Protein AF-0000000068497941 (afdb_homodimer)

Structure (mmCIF, N/CA/C/O backbone):
data_AF-0000000068497941-model_v1
#
loop_
_entity.id
_entity.type
_entity.pdbx_description
1 polymer 'Zinc finger protein'
#
loop_
_atom_site.group_PDB
_atom_site.id
_atom_site.type_symbol
_atom_site.label_atom_id
_atom_site.label_alt_id
_atom_site.label_comp_id
_atom_site.label_asym_id
_atom_site.label_entity_id
_atom_site.label_seq_id
_atom_site.pdbx_PDB_ins_code
_atom_site.Cartn_x
_atom_site.Cartn_y
_atom_site.Cartn_z
_atom_site.occupancy
_atom_site.B_iso_or_equiv
_atom_site.auth_seq_id
_atom_site.auth_comp_id
_atom_site.auth_asym_id
_atom_site.auth_atom_id
_atom_site.pdbx_PDB_model_num
ATOM 1 N N . MET A 1 1 ? -1.38 6.676 -55.469 1 29.45 1 MET A N 1
ATOM 2 C CA . MET A 1 1 ? -0.615 6.695 -54.219 1 29.45 1 MET A CA 1
ATOM 3 C C . MET A 1 1 ? -1.349 5.941 -53.125 1 29.45 1 MET A C 1
ATOM 5 O O . MET A 1 1 ? -2.441 6.336 -52.688 1 29.45 1 MET A O 1
ATOM 9 N N . ASN A 1 2 ? -1.266 4.559 -52.938 1 26.97 2 ASN A N 1
ATOM 10 C CA . ASN A 1 2 ? -1.895 3.449 -52.219 1 26.97 2 ASN A CA 1
ATOM 11 C C . ASN A 1 2 ? -1.678 3.553 -50.719 1 26.97 2 ASN A C 1
ATOM 13 O O . ASN A 1 2 ? -0.542 3.504 -50.25 1 26.97 2 ASN A O 1
ATOM 17 N N . TYR A 1 3 ? -2.438 4.465 -50 1 30.86 3 TYR A N 1
ATOM 18 C CA . TYR A 1 3 ? -2.375 4.715 -48.562 1 30.86 3 TYR A CA 1
ATOM 19 C C . TYR A 1 3 ? -2.428 3.41 -47.781 1 30.86 3 TYR A C 1
ATOM 21 O O . TYR A 1 3 ? -3.436 2.699 -47.812 1 30.86 3 TYR A O 1
ATOM 29 N N . LYS A 1 4 ? -1.351 2.697 -47.594 1 31.03 4 LYS A N 1
ATOM 30 C CA . LYS A 1 4 ? -1.125 1.47 -46.844 1 31.03 4 LYS A CA 1
ATOM 31 C C . LYS A 1 4 ? -1.803 1.534 -45.469 1 31.03 4 LYS A C 1
ATOM 33 O O . LYS A 1 4 ? -1.962 2.617 -44.906 1 31.03 4 LYS A O 1
ATOM 38 N N . ASN A 1 5 ? -2.623 0.48 -45.094 1 29.48 5 ASN A N 1
ATOM 39 C CA . ASN A 1 5 ? -3.451 -0.042 -44 1 29.48 5 ASN A CA 1
ATOM 40 C C . ASN A 1 5 ? -2.762 0.098 -42.656 1 29.48 5 ASN A C 1
ATOM 42 O O . ASN A 1 5 ? -1.618 -0.331 -42.469 1 29.48 5 ASN A O 1
ATOM 46 N N . ARG A 1 6 ? -2.92 1.101 -41.844 1 29.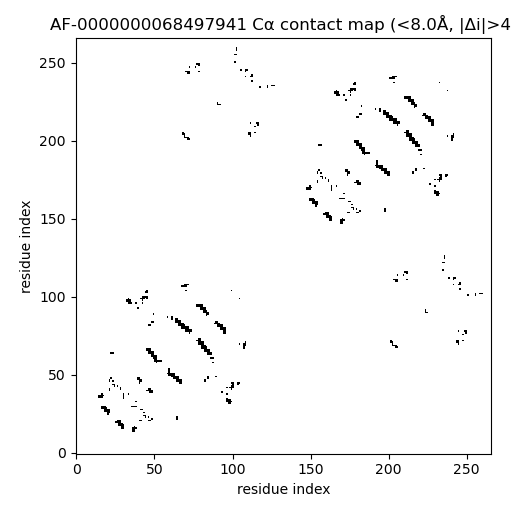11 6 ARG A N 1
ATOM 47 C CA . ARG A 1 6 ? -2.537 1.365 -40.469 1 29.11 6 ARG A CA 1
ATOM 48 C C . ARG A 1 6 ? -2.734 0.128 -39.594 1 29.11 6 ARG A C 1
ATOM 50 O O . ARG A 1 6 ? -3.848 -0.39 -39.5 1 29.11 6 ARG A O 1
ATOM 57 N N . LYS A 1 7 ? -1.798 -0.781 -39.5 1 28.5 7 LYS A N 1
ATOM 58 C CA . LYS A 1 7 ? -1.669 -1.939 -38.625 1 28.5 7 LYS A CA 1
ATOM 59 C C . LYS A 1 7 ? -2.178 -1.624 -37.219 1 28.5 7 LYS A C 1
ATOM 61 O O . LYS A 1 7 ? -1.688 -0.697 -36.562 1 28.5 7 LYS A O 1
ATOM 66 N N . ARG A 1 8 ? -3.445 -1.681 -36.875 1 28.78 8 ARG A N 1
ATOM 67 C CA . ARG A 1 8 ? -4.145 -1.771 -35.594 1 28.78 8 ARG A CA 1
ATOM 68 C C . ARG A 1 8 ? -3.314 -2.529 -34.594 1 28.78 8 ARG A C 1
ATOM 70 O O . ARG A 1 8 ? -2.904 -3.666 -34.812 1 28.78 8 ARG A O 1
ATOM 77 N N . ALA A 1 9 ? -2.459 -1.915 -33.938 1 29.12 9 ALA A N 1
ATOM 78 C CA . ALA A 1 9 ? -1.726 -2.434 -32.781 1 29.12 9 ALA A CA 1
ATOM 79 C C . ALA A 1 9 ? -2.594 -3.385 -31.969 1 29.12 9 ALA A C 1
ATOM 81 O O . ALA A 1 9 ? -3.6 -2.971 -31.391 1 29.12 9 ALA A O 1
ATOM 82 N N . TYR A 1 10 ? -2.996 -4.555 -32.406 1 27.5 10 TYR A N 1
ATOM 83 C CA . TYR A 1 10 ? -3.74 -5.637 -31.781 1 27.5 10 TYR A CA 1
ATOM 84 C C . TYR A 1 10 ? -3.254 -5.875 -30.344 1 27.5 10 TYR A C 1
ATOM 86 O O . TYR A 1 10 ? -2.111 -6.285 -30.141 1 27.5 10 TYR A O 1
ATOM 94 N N . TYR A 1 11 ? -3.498 -5.031 -29.469 1 33.25 11 TYR A N 1
ATOM 95 C CA . TYR A 1 11 ? -3.461 -5.453 -28.078 1 33.25 11 TYR A CA 1
ATOM 96 C C . TYR A 1 11 ? -4.102 -6.824 -27.906 1 33.25 11 TYR A C 1
ATOM 98 O O . TYR A 1 11 ? -5.328 -6.953 -27.953 1 33.25 11 TYR A O 1
ATOM 106 N N . GLN A 1 12 ? -3.799 -7.742 -28.688 1 30.69 12 GLN A N 1
ATOM 107 C CA . GLN A 1 12 ? -4.277 -9.086 -28.359 1 30.69 12 GLN A CA 1
ATOM 108 C C . GLN A 1 12 ? -4.195 -9.352 -26.859 1 30.69 12 GLN A C 1
ATOM 110 O O . GLN A 1 12 ? -3.15 -9.141 -26.234 1 30.69 12 GLN A O 1
ATOM 115 N N . GLU A 1 13 ? -5.258 -9.109 -26.109 1 34.97 13 GLU A N 1
ATOM 116 C CA . GLU A 1 13 ? -5.504 -9.719 -24.812 1 34.97 13 GLU A CA 1
ATOM 117 C C . GLU A 1 13 ? -4.898 -11.117 -24.734 1 34.97 13 GLU A C 1
ATOM 119 O O . GLU A 1 13 ? -5.543 -12.102 -25.109 1 34.97 13 GLU A O 1
ATOM 124 N N . ASN A 1 14 ? -3.898 -11.414 -25.422 1 34.91 14 ASN A N 1
ATOM 125 C CA . ASN A 1 14 ? -3.416 -12.758 -25.141 1 34.91 14 ASN A CA 1
ATOM 126 C C . ASN A 1 14 ? -3.498 -13.078 -23.656 1 34.91 14 ASN A C 1
ATOM 128 O O . ASN A 1 14 ? -3.123 -12.258 -22.812 1 34.91 14 ASN A O 1
ATOM 132 N N . SER A 1 15 ? -4.602 -13.602 -23.172 1 40.72 15 SER A N 1
ATOM 133 C CA . SER A 1 15 ? -4.613 -14.312 -21.906 1 40.72 15 SER A CA 1
ATOM 134 C C . SER A 1 15 ? -3.223 -14.812 -21.547 1 40.72 15 SER A C 1
ATOM 136 O O . SER A 1 15 ? -2.709 -15.742 -22.172 1 40.72 15 SER A O 1
ATOM 138 N N . CYS A 1 16 ? -2.229 -14.164 -21.734 1 43.12 16 CYS A N 1
ATOM 139 C CA . CYS A 1 16 ? -0.89 -14.68 -21.484 1 43.12 16 CYS A CA 1
ATOM 140 C C . CYS A 1 16 ? -0.866 -15.516 -20.203 1 43.12 16 CYS A C 1
ATOM 142 O O . CYS A 1 16 ? -0.891 -14.969 -19.094 1 43.12 16 CYS A O 1
ATOM 144 N N . MET A 1 17 ? -1.771 -16.422 -20.234 1 52.44 17 MET A N 1
ATOM 145 C CA . MET A 1 17 ? -1.447 -17.656 -19.516 1 52.44 17 MET A CA 1
ATOM 146 C C . MET A 1 17 ? 0.056 -17.906 -19.516 1 52.44 17 MET A C 1
ATOM 148 O O . MET A 1 17 ? 0.493 -19.062 -19.547 1 52.44 17 MET A O 1
ATOM 152 N N . ASP A 1 18 ? 0.894 -17.016 -19.875 1 66.56 18 ASP A N 1
ATOM 153 C CA . ASP A 1 18 ? 2.266 -17.328 -20.266 1 66.56 18 ASP A CA 1
ATOM 154 C C . ASP A 1 18 ? 3.176 -17.391 -19.031 1 66.56 18 ASP A C 1
ATOM 156 O O . ASP A 1 18 ? 2.975 -16.656 -18.062 1 66.56 18 ASP A O 1
ATOM 160 N N . ASN A 1 19 ? 3.779 -18.516 -18.953 1 82.44 19 ASN A N 1
ATOM 161 C CA . ASN A 1 19 ? 4.934 -18.719 -18.078 1 82.44 19 ASN A CA 1
ATOM 162 C C . ASN A 1 19 ? 5.938 -17.578 -18.219 1 82.44 19 ASN A C 1
ATOM 164 O O . ASN A 1 19 ? 5.992 -16.906 -19.25 1 82.44 19 ASN A O 1
ATOM 168 N N . PHE A 1 20 ? 6.379 -17.172 -17.172 1 88.19 20 PHE A N 1
ATOM 169 C CA . PHE A 1 20 ? 7.496 -16.234 -17.234 1 88.19 20 PHE A CA 1
ATOM 170 C C . PHE A 1 20 ? 8.539 -16.562 -16.188 1 88.19 20 PHE A C 1
ATOM 172 O O . PHE A 1 20 ? 8.266 -17.312 -15.242 1 88.19 20 PHE A O 1
ATOM 179 N N . ILE A 1 21 ? 9.742 -16.062 -16.422 1 93.81 21 ILE A N 1
ATOM 180 C CA . ILE A 1 21 ? 10.805 -16.172 -15.43 1 93.81 21 ILE A CA 1
ATOM 181 C C . ILE A 1 21 ? 10.836 -14.906 -14.578 1 93.81 21 ILE A C 1
ATOM 183 O O . ILE A 1 21 ? 10.914 -13.797 -15.102 1 93.81 21 ILE A O 1
ATOM 187 N N . CYS A 1 22 ? 10.711 -15.133 -13.336 1 95.62 22 CYS A N 1
ATOM 188 C CA . CYS A 1 22 ? 10.75 -13.992 -12.43 1 95.62 22 CYS A CA 1
ATOM 189 C C . CYS A 1 22 ? 12.094 -13.281 -12.508 1 95.62 22 CYS A C 1
ATOM 191 O O . CYS A 1 22 ? 13.141 -13.906 -12.328 1 95.62 22 CYS A O 1
ATOM 193 N N . LYS A 1 23 ? 12.031 -12.055 -12.758 1 94.56 23 LYS A N 1
ATOM 194 C CA . LYS A 1 23 ? 13.258 -11.273 -12.883 1 94.56 23 LYS A CA 1
ATOM 195 C C . LYS A 1 23 ? 13.961 -11.133 -11.531 1 94.56 23 LYS A C 1
ATOM 197 O O . LYS A 1 23 ? 15.188 -10.992 -11.477 1 94.56 23 LYS A O 1
ATOM 202 N N . ASN A 1 24 ? 13.227 -11.242 -10.547 1 97.19 24 ASN A N 1
ATOM 203 C CA . ASN A 1 24 ? 13.797 -11.039 -9.219 1 97.19 24 ASN A CA 1
ATOM 204 C C . ASN A 1 24 ? 14.43 -12.312 -8.68 1 97.19 24 ASN A C 1
ATOM 206 O O . ASN A 1 24 ? 15.602 -12.312 -8.289 1 97.19 24 ASN A O 1
ATOM 210 N N . CYS A 1 25 ? 13.742 -13.445 -8.641 1 97 25 CYS A N 1
ATOM 211 C CA . CYS A 1 25 ? 14.266 -14.633 -7.973 1 97 25 CYS A CA 1
ATOM 212 C C . CYS A 1 25 ? 14.664 -15.695 -8.984 1 97 25 CYS A C 1
ATOM 214 O O . CYS A 1 25 ? 15.258 -16.719 -8.625 1 97 25 CYS A O 1
ATOM 216 N N . GLY A 1 26 ? 14.25 -15.531 -10.211 1 96.44 26 GLY A N 1
ATOM 217 C CA . GLY A 1 26 ? 14.688 -16.438 -11.266 1 96.44 26 GLY A CA 1
ATOM 218 C C . GLY A 1 26 ? 13.805 -17.656 -11.406 1 96.44 26 GLY A C 1
ATOM 219 O O . GLY A 1 26 ? 14.016 -18.484 -12.305 1 96.44 26 GLY A O 1
ATOM 220 N N . CYS A 1 27 ? 12.812 -17.797 -10.633 1 94.38 27 CYS A N 1
ATOM 221 C CA . CYS A 1 27 ? 11.938 -18.953 -10.688 1 94.38 27 CYS A CA 1
ATOM 222 C C . CYS A 1 27 ? 11.023 -18.891 -11.898 1 94.38 27 CYS A C 1
ATOM 224 O O . CYS A 1 27 ? 10.594 -17.812 -12.305 1 94.38 27 CYS A O 1
ATOM 226 N N . LEU A 1 28 ? 10.781 -20.047 -12.453 1 93.12 28 LEU A N 1
ATOM 227 C CA . LEU A 1 28 ? 9.789 -20.141 -13.516 1 93.12 28 LEU A CA 1
ATOM 228 C C . LEU A 1 28 ? 8.375 -20.094 -12.953 1 93.12 28 LEU A C 1
ATOM 230 O O . LEU A 1 28 ? 8.016 -20.922 -12.102 1 93.12 28 LEU A O 1
ATOM 234 N N . VAL A 1 29 ? 7.602 -19.125 -13.383 1 91.75 29 VAL A N 1
ATOM 235 C CA . VAL A 1 29 ? 6.223 -18.984 -12.922 1 91.75 29 VAL A CA 1
ATOM 236 C C . VAL A 1 29 ? 5.266 -19.516 -13.992 1 91.75 29 VAL A C 1
ATOM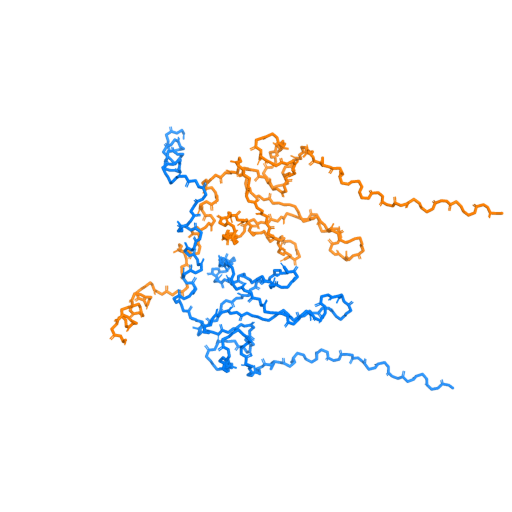 238 O O . VAL A 1 29 ? 5.289 -19.062 -15.133 1 91.75 29 VAL A O 1
ATOM 241 N N . VAL A 1 30 ? 4.438 -20.391 -13.602 1 85.5 30 VAL A N 1
ATOM 242 C CA . VAL A 1 30 ? 3.453 -20.984 -14.492 1 85.5 30 VAL A CA 1
ATOM 243 C C . VAL A 1 30 ? 2.045 -20.641 -14.016 1 85.5 30 VAL A C 1
ATOM 245 O O . VAL A 1 30 ? 1.811 -20.484 -12.82 1 85.5 30 VAL A O 1
ATOM 248 N N . PRO A 1 31 ? 1.175 -20.406 -14.875 1 77.06 31 PRO A N 1
ATOM 249 C CA . PRO A 1 31 ? -0.173 -19.969 -14.5 1 77.06 31 PRO A CA 1
ATOM 250 C C . PRO A 1 31 ? -0.933 -21.031 -13.703 1 77.06 31 PRO A C 1
ATOM 252 O O . PRO A 1 31 ? -1.949 -20.719 -13.078 1 77.06 31 PRO A O 1
ATOM 255 N N . GLU A 1 32 ? -0.453 -22.125 -13.672 1 69.75 32 GLU A N 1
ATOM 256 C CA . GLU A 1 32 ? -1.191 -23.156 -12.961 1 69.75 32 GLU A CA 1
ATOM 257 C C . GLU A 1 32 ? -1.268 -22.859 -11.469 1 69.75 32 GLU A C 1
ATOM 259 O O . GLU A 1 32 ? -0.271 -22.453 -10.859 1 69.75 32 GLU A O 1
ATOM 264 N N . GLY A 1 33 ? -2.43 -22.828 -10.844 1 69 33 GLY A N 1
ATOM 265 C CA . GLY A 1 33 ? -2.607 -22.672 -9.406 1 69 33 GLY A CA 1
ATOM 266 C C . GLY A 1 33 ? -2.979 -21.266 -8.984 1 69 33 GLY A C 1
ATOM 267 O O . GLY A 1 33 ? -3.309 -21.031 -7.824 1 69 33 GLY A O 1
ATOM 268 N N . ALA A 1 34 ? -2.844 -20.328 -9.883 1 70.12 34 ALA A N 1
ATOM 269 C CA . ALA A 1 34 ? -3.043 -18.922 -9.539 1 70.12 34 ALA A CA 1
ATOM 270 C C . ALA A 1 34 ? -4.527 -18.609 -9.359 1 70.12 34 ALA A C 1
ATOM 272 O O . ALA A 1 34 ? -4.883 -17.641 -8.68 1 70.12 34 ALA A O 1
ATOM 273 N N . GLY A 1 35 ? -5.355 -19.562 -9.781 1 68.69 35 GLY A N 1
ATOM 274 C CA . GLY A 1 35 ? -6.777 -19.266 -9.766 1 68.69 35 GLY A CA 1
ATOM 275 C C . GLY A 1 35 ? -7.176 -18.203 -10.758 1 68.69 35 GLY A C 1
ATOM 276 O O . GLY A 1 35 ? -8.305 -17.703 -10.727 1 68.69 35 GLY A O 1
ATOM 277 N N . THR A 1 36 ? -6.18 -17.578 -11.422 1 65.06 36 THR A N 1
ATOM 278 C CA . THR A 1 36 ? -6.434 -16.609 -12.469 1 65.06 36 THR A CA 1
ATOM 279 C C . THR A 1 36 ? -5.684 -16.984 -13.75 1 65.06 36 THR A C 1
ATOM 281 O O . THR A 1 36 ? -4.75 -17.781 -13.711 1 65.06 36 THR A O 1
ATOM 284 N N . GLN A 1 37 ? -6.258 -16.438 -14.812 1 65.25 37 GLN A N 1
ATOM 285 C CA . GLN A 1 37 ? -5.664 -16.734 -16.109 1 65.25 37 GLN A CA 1
ATOM 286 C C . GLN A 1 37 ? -4.367 -15.969 -16.328 1 65.25 37 GLN A C 1
ATOM 288 O O . GLN A 1 37 ? -3.514 -16.375 -17.109 1 65.25 37 GLN A O 1
ATOM 293 N N . HIS A 1 38 ? -4.156 -14.836 -15.539 1 75 38 HIS A N 1
ATOM 294 C CA . HIS A 1 38 ? -2.965 -14.023 -15.758 1 75 38 HIS A CA 1
ATOM 295 C C . HIS A 1 38 ? -2.25 -13.734 -14.445 1 75 38 HIS A C 1
ATOM 297 O O . HIS A 1 38 ? -2.885 -13.344 -13.461 1 75 38 HIS A O 1
ATOM 303 N N . ARG A 1 39 ? -0.944 -14.141 -14.562 1 85.62 39 ARG A N 1
ATOM 304 C CA . ARG A 1 39 ? -0.107 -13.883 -13.391 1 85.62 39 ARG A CA 1
ATOM 305 C C . ARG A 1 39 ? 0.702 -12.602 -13.57 1 85.62 39 ARG A C 1
ATOM 307 O O . ARG A 1 39 ? 1.412 -12.445 -14.57 1 85.62 39 ARG A O 1
ATOM 314 N N . ASN A 1 40 ? 0.62 -11.719 -12.711 1 88.12 40 ASN A N 1
ATOM 315 C CA . ASN A 1 40 ? 1.3 -10.43 -12.836 1 88.12 40 ASN A CA 1
ATOM 316 C C . ASN A 1 40 ? 2.457 -10.312 -11.844 1 88.12 40 ASN A C 1
ATOM 318 O O . ASN A 1 40 ? 3.197 -9.328 -11.867 1 88.12 40 ASN A O 1
ATOM 322 N N . HIS A 1 41 ? 2.514 -11.328 -10.984 1 95 41 HIS A N 1
ATOM 323 C CA . HIS A 1 41 ? 3.639 -11.344 -10.055 1 95 41 HIS A CA 1
ATOM 324 C C . HIS A 1 41 ? 4.047 -12.773 -9.711 1 95 41 HIS A C 1
ATOM 326 O O . HIS A 1 41 ? 3.305 -13.719 -9.977 1 95 41 HIS A O 1
ATOM 332 N N . CYS A 1 42 ? 5.223 -12.82 -9.211 1 96.25 42 CYS A N 1
ATOM 333 C CA . CYS A 1 42 ? 5.809 -14.109 -8.836 1 96.25 42 CYS A CA 1
ATOM 334 C C . CYS A 1 42 ? 5.164 -14.656 -7.57 1 96.25 42 CYS A C 1
ATOM 336 O O . CYS A 1 42 ? 5.094 -13.961 -6.555 1 96.25 42 CYS A O 1
ATOM 338 N N . PRO A 1 43 ? 4.703 -15.914 -7.609 1 95.69 43 PRO A N 1
ATOM 339 C CA . PRO A 1 43 ? 4.09 -16.469 -6.402 1 95.69 43 PRO A CA 1
ATOM 340 C C . PRO A 1 43 ? 5.109 -16.766 -5.301 1 95.69 43 PRO A C 1
ATOM 342 O O . PRO A 1 43 ? 4.734 -16.969 -4.145 1 95.69 43 PRO A O 1
ATOM 345 N N . HIS A 1 44 ? 6.41 -16.719 -5.594 1 95.81 44 HIS A N 1
ATOM 346 C CA . HIS A 1 44 ? 7.449 -17.078 -4.629 1 95.81 44 HIS A CA 1
ATOM 347 C C . HIS A 1 44 ? 7.98 -15.836 -3.916 1 95.81 44 HIS A C 1
ATOM 349 O O . HIS A 1 44 ? 7.961 -15.773 -2.686 1 95.81 44 HIS A O 1
ATOM 355 N N . CYS A 1 45 ? 8.367 -14.812 -4.66 1 98 45 CYS A N 1
ATOM 356 C CA . CYS A 1 45 ? 8.938 -13.625 -4.031 1 98 45 CYS A CA 1
ATOM 357 C C . CYS A 1 45 ? 7.992 -12.438 -4.129 1 98 45 CYS A C 1
ATOM 359 O O . CYS A 1 45 ? 8.273 -11.367 -3.586 1 98 45 CYS A O 1
ATOM 361 N N . LEU A 1 46 ? 6.945 -12.531 -4.863 1 97.75 46 LEU A N 1
ATOM 362 C CA . LEU A 1 46 ? 5.816 -11.617 -4.977 1 97.75 46 LEU A CA 1
ATOM 363 C C . LEU A 1 46 ? 6.191 -10.391 -5.797 1 97.75 46 LEU A C 1
ATOM 365 O O . LEU A 1 46 ? 5.391 -9.461 -5.945 1 97.75 46 LEU A O 1
ATOM 369 N N . HIS A 1 47 ? 7.402 -10.398 -6.391 1 98.12 47 HIS A N 1
ATOM 370 C CA . HIS A 1 47 ? 7.797 -9.281 -7.242 1 98.12 47 HIS A CA 1
ATOM 371 C C . HIS A 1 47 ? 7.047 -9.312 -8.57 1 98.12 47 HIS A C 1
ATOM 373 O O . HIS A 1 47 ? 6.598 -10.367 -9.016 1 98.12 47 HIS A O 1
ATOM 379 N N . SER A 1 48 ? 6.879 -8.141 -9.102 1 96 48 SER A N 1
ATOM 380 C CA . SER A 1 48 ? 6.258 -7.965 -10.406 1 96 48 SER A CA 1
ATOM 381 C C . SER A 1 48 ? 7.199 -7.258 -11.375 1 96 48 SER A C 1
ATOM 383 O O . SER A 1 48 ? 8.391 -7.102 -11.094 1 96 48 SER A O 1
ATOM 385 N N . LEU A 1 49 ? 6.66 -7.059 -12.586 1 93.44 49 LEU A N 1
ATOM 386 C CA . LEU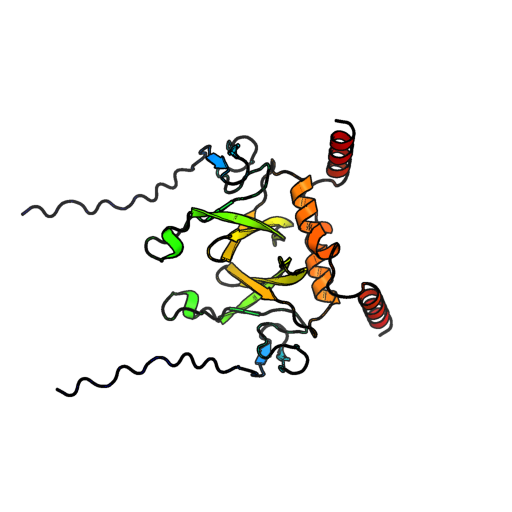 A 1 49 ? 7.379 -6.34 -13.633 1 93.44 49 LEU A CA 1
ATOM 387 C C . LEU A 1 49 ? 6.594 -5.117 -14.086 1 93.44 49 LEU A C 1
ATOM 389 O O . LEU A 1 49 ? 5.375 -5.184 -14.258 1 93.44 49 LEU A O 1
ATOM 393 N N . HIS A 1 50 ? 7.379 -3.945 -14.203 1 92.31 50 HIS A N 1
ATOM 394 C CA . HIS A 1 50 ? 6.723 -2.752 -14.727 1 92.31 50 HIS A CA 1
ATOM 395 C C . HIS A 1 50 ? 6.52 -2.852 -16.234 1 92.31 50 HIS A C 1
ATOM 397 O O . HIS A 1 50 ? 7.457 -2.637 -17.016 1 92.31 50 HIS A O 1
ATOM 403 N N . VAL A 1 51 ? 5.23 -3.16 -16.609 1 83.38 51 VAL A N 1
ATOM 404 C CA . VAL A 1 51 ? 4.922 -3.273 -18.031 1 83.38 51 VAL A CA 1
ATOM 405 C C . VAL A 1 51 ? 4.016 -2.121 -18.469 1 83.38 51 VAL A C 1
ATOM 407 O O . VAL A 1 51 ? 3.137 -1.7 -17.703 1 83.38 51 VAL A O 1
ATOM 410 N N . ASP A 1 52 ? 4.547 -1.143 -19.156 1 63.97 52 ASP A N 1
ATOM 411 C CA . ASP A 1 52 ? 3.826 0.065 -19.547 1 63.97 52 ASP A CA 1
ATOM 412 C C . ASP A 1 52 ? 2.562 -0.279 -20.328 1 63.97 52 ASP A C 1
ATOM 414 O O . ASP A 1 52 ? 2.566 -1.198 -21.156 1 63.97 52 ASP A O 1
ATOM 418 N N . ILE A 1 53 ? 1.407 0.061 -19.844 1 55.34 53 ILE A N 1
ATOM 419 C CA . ILE A 1 53 ? 0.171 -0.143 -20.594 1 55.34 53 ILE A CA 1
ATOM 420 C C . ILE A 1 53 ? 0.128 0.805 -21.781 1 55.34 53 ILE A C 1
ATOM 422 O O . ILE A 1 53 ? -0.397 0.455 -22.844 1 55.34 53 ILE A O 1
ATOM 426 N N . ILE A 1 54 ? 0.501 2.172 -21.688 1 50.16 54 ILE A N 1
ATOM 427 C CA . ILE A 1 54 ? 0.249 3.066 -22.812 1 50.16 54 ILE A CA 1
ATOM 428 C C . ILE A 1 54 ? 1.497 3.158 -23.688 1 50.16 54 ILE A C 1
ATOM 430 O O . ILE A 1 54 ? 2.559 3.58 -23.219 1 50.16 54 ILE A O 1
ATOM 434 N N . PRO A 1 55 ? 1.385 2.84 -25.016 1 43 55 PRO A N 1
ATOM 435 C CA . PRO A 1 55 ? 2.422 3.037 -26.031 1 43 55 PRO A CA 1
ATOM 436 C C . PRO A 1 55 ? 2.875 4.492 -26.141 1 43 55 PRO A C 1
ATOM 438 O O . PRO A 1 55 ? 2.041 5.395 -26.25 1 43 55 PRO A O 1
ATOM 441 N N . GLY A 1 56 ? 4.133 4.855 -25.844 1 43.84 56 GLY A N 1
ATOM 442 C CA . GLY A 1 56 ? 4.711 6.164 -26.094 1 43.84 56 GLY A CA 1
ATOM 443 C C . GLY A 1 56 ? 5.324 6.801 -24.859 1 43.84 56 GLY A C 1
ATOM 444 O O . GLY A 1 56 ? 5.91 7.883 -24.938 1 43.84 56 GLY A O 1
ATOM 445 N N . ASP A 1 57 ? 4.609 6.707 -23.703 1 46.91 57 ASP A N 1
ATOM 446 C CA . ASP A 1 57 ? 5.141 7.438 -22.547 1 46.91 57 ASP A CA 1
ATOM 447 C C . ASP A 1 57 ? 6.488 6.867 -22.109 1 46.91 57 ASP A C 1
ATOM 449 O O . ASP A 1 57 ? 6.781 5.695 -22.359 1 46.91 57 ASP A O 1
ATOM 453 N N . ARG A 1 58 ? 7.375 7.699 -21.969 1 45.72 58 ARG A N 1
ATOM 454 C CA . ARG A 1 58 ? 8.711 7.34 -21.5 1 45.72 58 ARG A CA 1
ATOM 455 C C . ARG A 1 58 ? 8.664 6.125 -20.578 1 45.72 58 ARG A C 1
ATOM 457 O O . ARG A 1 58 ? 9.68 5.461 -20.359 1 45.72 58 ARG A O 1
ATOM 464 N N . ALA A 1 59 ? 7.609 5.93 -19.766 1 50.47 59 ALA A N 1
ATOM 465 C CA . ALA A 1 59 ? 7.5 4.746 -18.922 1 50.47 59 ALA A CA 1
ATOM 466 C C . ALA A 1 59 ? 7.312 3.486 -19.766 1 50.47 59 ALA A C 1
ATOM 468 O O . ALA A 1 59 ? 7.191 2.383 -19.219 1 50.47 59 ALA A O 1
ATOM 469 N N . ALA A 1 60 ? 6.957 3.496 -21 1 54.44 60 ALA A N 1
ATOM 470 C CA . ALA A 1 60 ? 6.66 2.426 -21.938 1 54.44 60 ALA A CA 1
ATOM 471 C C . ALA A 1 60 ? 7.773 1.383 -21.953 1 54.44 60 ALA A C 1
ATOM 473 O O . ALA A 1 60 ? 7.516 0.196 -22.172 1 54.44 60 ALA A O 1
ATOM 474 N N . ASP A 1 61 ? 8.992 1.862 -21.578 1 68.12 61 ASP A N 1
ATOM 475 C CA . ASP A 1 61 ? 10.086 0.909 -21.688 1 68.12 61 ASP A CA 1
ATOM 476 C C . ASP A 1 61 ? 10.734 0.659 -20.328 1 68.12 61 ASP A C 1
ATOM 478 O O . ASP A 1 61 ? 11.93 0.363 -20.25 1 68.12 61 ASP A O 1
ATOM 482 N N . CYS A 1 62 ? 10.07 0.823 -19.25 1 83.88 62 CYS A N 1
ATOM 483 C CA . CYS A 1 62 ? 10.773 0.659 -17.984 1 83.88 62 CYS A CA 1
ATOM 484 C C . CYS A 1 62 ? 11.117 -0.806 -17.734 1 83.88 62 CYS A C 1
ATOM 486 O O . CYS A 1 62 ? 12.281 -1.149 -17.516 1 83.88 62 CYS A O 1
ATOM 488 N N . ASP A 1 63 ? 10.352 -1.785 -17.922 1 88.25 63 ASP A N 1
ATOM 489 C CA . ASP A 1 63 ? 10.516 -3.225 -17.734 1 88.25 63 ASP A CA 1
ATOM 490 C C . ASP A 1 63 ? 11.375 -3.525 -16.5 1 88.25 63 ASP A C 1
ATOM 492 O O . ASP A 1 63 ? 12.133 -4.5 -16.484 1 88.25 63 ASP A O 1
ATOM 496 N N . ALA A 1 64 ? 11.297 -2.584 -15.555 1 93.94 64 ALA A N 1
ATOM 497 C CA . ALA A 1 64 ? 12.055 -2.795 -14.328 1 93.94 64 ALA A CA 1
ATOM 498 C C . ALA A 1 64 ? 11.258 -3.617 -13.32 1 93.94 64 ALA A C 1
ATOM 500 O O . ALA A 1 64 ? 10.047 -3.793 -13.477 1 93.94 64 ALA A O 1
ATOM 501 N N . ASN A 1 65 ? 12.07 -4.16 -12.383 1 95.81 65 ASN A N 1
ATOM 502 C CA . ASN A 1 65 ? 11.492 -4.914 -11.281 1 95.81 65 ASN A CA 1
ATOM 503 C C . ASN A 1 65 ? 10.586 -4.043 -10.414 1 95.81 65 ASN A C 1
ATOM 505 O O . ASN A 1 65 ? 10.906 -2.887 -10.141 1 95.81 65 ASN A O 1
ATOM 509 N N . MET A 1 66 ? 9.43 -4.602 -10.031 1 97.25 66 MET A N 1
ATOM 510 C CA . MET A 1 66 ? 8.562 -3.932 -9.07 1 97.25 66 MET A CA 1
ATOM 511 C C . MET A 1 66 ? 8.539 -4.68 -7.742 1 97.25 66 MET A C 1
ATOM 513 O O . MET A 1 66 ? 8.156 -5.848 -7.684 1 97.25 66 MET A O 1
ATOM 517 N N . GLU A 1 67 ? 8.898 -3.926 -6.734 1 98.31 67 GLU A N 1
ATOM 518 C CA . GLU A 1 67 ? 8.992 -4.492 -5.391 1 98.31 67 GLU A CA 1
ATOM 519 C C . GLU A 1 67 ? 7.648 -4.434 -4.676 1 98.31 67 GLU A C 1
ATOM 521 O O . GLU A 1 67 ? 6.949 -3.42 -4.734 1 98.31 67 GLU A O 1
ATOM 526 N N . PRO A 1 68 ? 7.234 -5.59 -4.105 1 98.62 68 PRO A N 1
ATOM 527 C CA . PRO A 1 68 ? 6.059 -5.504 -3.238 1 98.62 68 PRO A CA 1
ATOM 528 C C . PRO A 1 68 ? 6.324 -4.711 -1.962 1 98.62 68 PRO A C 1
ATOM 530 O O . PRO A 1 68 ? 7.172 -5.094 -1.154 1 98.62 68 PRO A O 1
ATOM 533 N N . ILE A 1 69 ? 5.582 -3.635 -1.705 1 98.38 69 ILE A N 1
ATOM 534 C CA . ILE A 1 69 ? 5.941 -2.768 -0.589 1 98.38 69 ILE A CA 1
ATOM 535 C C . ILE A 1 69 ? 4.82 -2.764 0.447 1 98.38 69 ILE A C 1
ATOM 537 O O . ILE A 1 69 ? 5.02 -2.338 1.587 1 98.38 69 ILE A O 1
ATOM 541 N N . GLY A 1 70 ? 3.654 -3.254 0.028 1 97.94 70 GLY A N 1
ATOM 542 C CA . GLY A 1 70 ? 2.527 -3.209 0.947 1 97.94 70 GLY A CA 1
ATOM 543 C C . GLY A 1 70 ? 1.368 -4.086 0.514 1 97.94 70 GLY A C 1
ATOM 544 O O . GLY A 1 70 ? 1.332 -4.559 -0.624 1 97.94 70 GLY A O 1
ATOM 545 N N . VAL A 1 71 ? 0.477 -4.328 1.465 1 97.94 71 VAL A N 1
ATOM 546 C CA . VAL A 1 71 ? -0.767 -5.051 1.219 1 97.94 71 VAL A CA 1
ATOM 547 C C . VAL A 1 71 ? -1.948 -4.238 1.745 1 97.94 71 VAL A C 1
ATOM 549 O O . VAL A 1 71 ? -1.823 -3.523 2.742 1 97.94 71 VAL A O 1
ATOM 552 N N . TRP A 1 72 ? -3.027 -4.316 1.007 1 97.62 72 TRP A N 1
ATOM 553 C CA . TRP A 1 72 ? -4.246 -3.662 1.47 1 97.62 72 TRP A CA 1
ATOM 554 C C . TRP A 1 72 ? -5.477 -4.492 1.119 1 97.62 72 TRP A C 1
ATOM 556 O O . TRP A 1 72 ? -5.383 -5.473 0.38 1 97.62 72 TRP A O 1
ATOM 566 N N . VAL A 1 73 ? -6.578 -4.152 1.777 1 97.06 73 VAL A N 1
ATOM 567 C CA . VAL A 1 73 ? -7.824 -4.891 1.592 1 97.06 73 VAL A CA 1
ATOM 568 C C . VAL A 1 73 ? -8.773 -4.086 0.706 1 97.06 73 VAL A C 1
ATOM 570 O O . VAL A 1 73 ? -9.141 -2.955 1.042 1 97.06 73 VAL A O 1
ATOM 573 N N . ARG A 1 74 ? -9.156 -4.695 -0.345 1 95.44 74 ARG A N 1
ATOM 574 C CA . ARG A 1 74 ? -10.102 -4.074 -1.271 1 95.44 74 ARG A CA 1
ATOM 575 C C . ARG A 1 74 ? -11.516 -4.105 -0.713 1 95.44 74 ARG A C 1
ATOM 577 O O . ARG A 1 74 ? -11.773 -4.75 0.306 1 95.44 74 ARG A O 1
ATOM 584 N N . LYS A 1 75 ? -12.375 -3.387 -1.413 1 91.69 75 LYS A N 1
ATOM 585 C CA . LYS A 1 75 ? -13.758 -3.242 -0.947 1 91.69 75 LYS A CA 1
ATOM 586 C C . LYS A 1 75 ? -14.445 -4.598 -0.854 1 91.69 75 LYS A C 1
ATOM 588 O O . LYS A 1 75 ? -15.312 -4.801 0.001 1 91.69 75 LYS A O 1
ATOM 593 N N . ASN A 1 76 ? -14.039 -5.555 -1.633 1 92.06 76 ASN A N 1
ATOM 594 C CA . ASN A 1 76 ? -14.664 -6.875 -1.632 1 92.06 76 ASN A CA 1
ATOM 595 C C . ASN A 1 76 ? -14.016 -7.797 -0.601 1 92.06 76 ASN A C 1
ATOM 597 O O . ASN A 1 76 ? -14.336 -8.984 -0.544 1 92.06 76 ASN A O 1
ATOM 601 N N . GLY A 1 77 ? -13.078 -7.27 0.147 1 92.44 77 GLY A N 1
ATOM 602 C CA . GLY A 1 77 ? -12.414 -8.055 1.184 1 92.44 77 GLY A CA 1
ATOM 603 C C . GLY A 1 77 ? -11.172 -8.773 0.692 1 92.44 77 GLY A C 1
ATOM 604 O O . GLY A 1 77 ? -10.477 -9.414 1.475 1 92.44 77 GLY A O 1
ATOM 605 N N . GLU A 1 78 ? -10.906 -8.609 -0.552 1 94 78 GLU A N 1
ATOM 606 C CA . GLU A 1 78 ? -9.742 -9.281 -1.118 1 94 78 GLU A CA 1
ATOM 607 C C . GLU A 1 78 ? -8.469 -8.477 -0.869 1 94 78 GLU A C 1
ATOM 609 O O . GLU A 1 78 ? -8.492 -7.242 -0.918 1 94 78 GLU A O 1
ATOM 614 N N . TRP A 1 79 ? -7.469 -9.312 -0.606 1 97 79 TRP A N 1
ATOM 615 C CA . TRP A 1 79 ? -6.176 -8.656 -0.444 1 97 79 TRP A CA 1
ATOM 616 C C . TRP A 1 79 ? -5.586 -8.266 -1.797 1 97 79 TRP A C 1
ATOM 618 O O . TRP A 1 79 ? -5.84 -8.938 -2.805 1 97 79 TRP A O 1
ATOM 628 N N . ALA A 1 80 ? -4.855 -7.207 -1.795 1 97.44 80 ALA A N 1
ATOM 629 C CA . ALA A 1 80 ? -4.051 -6.793 -2.941 1 97.44 80 ALA A CA 1
ATOM 630 C C . ALA A 1 80 ? -2.646 -6.383 -2.506 1 97.44 80 ALA A C 1
ATOM 632 O O . ALA A 1 80 ? -2.451 -5.91 -1.384 1 97.44 80 ALA A O 1
ATOM 633 N N . ILE A 1 81 ? -1.716 -6.586 -3.416 1 98.12 81 ILE A N 1
ATOM 634 C CA . ILE A 1 81 ? -0.328 -6.203 -3.18 1 98.12 81 ILE A CA 1
ATOM 635 C C . ILE A 1 81 ? -0.028 -4.883 -3.891 1 98.12 81 ILE A C 1
ATOM 637 O O . ILE A 1 81 ? -0.416 -4.691 -5.043 1 98.12 81 ILE A O 1
ATOM 641 N N . ILE A 1 82 ? 0.595 -3.998 -3.193 1 98.44 82 ILE A N 1
ATOM 642 C CA . ILE A 1 82 ? 1.097 -2.773 -3.811 1 98.44 82 ILE A CA 1
ATOM 643 C C . ILE A 1 82 ? 2.555 -2.965 -4.223 1 98.44 82 ILE A C 1
ATOM 645 O O . ILE A 1 82 ? 3.4 -3.314 -3.396 1 98.44 82 ILE A O 1
ATOM 649 N N . HIS A 1 83 ? 2.775 -2.709 -5.496 1 98.12 83 HIS A N 1
ATOM 650 C CA . HIS A 1 83 ? 4.133 -2.807 -6.02 1 98.12 83 HIS A CA 1
ATOM 651 C C . HIS A 1 83 ? 4.688 -1.432 -6.375 1 98.12 83 HIS A C 1
ATOM 653 O O . HIS A 1 83 ? 3.947 -0.562 -6.844 1 98.12 83 HIS A O 1
ATOM 659 N N . ARG A 1 84 ? 5.973 -1.267 -6.207 1 97.62 84 ARG A N 1
ATOM 660 C CA . ARG A 1 84 ? 6.676 -0.053 -6.605 1 97.62 84 ARG A CA 1
ATOM 661 C C . ARG A 1 84 ? 7.844 -0.377 -7.535 1 97.62 84 ARG A C 1
ATOM 663 O O . ARG A 1 84 ? 8.68 -1.229 -7.215 1 97.62 84 ARG A O 1
ATOM 670 N N . CYS A 1 85 ? 7.824 0.32 -8.633 1 96.19 85 CYS A N 1
ATOM 671 C CA . CYS A 1 85 ? 8.93 0.133 -9.562 1 96.19 85 CYS A CA 1
ATOM 672 C C . CYS A 1 85 ? 10.234 0.648 -8.977 1 96.19 85 CYS A C 1
ATOM 674 O O . CYS A 1 85 ? 10.289 1.77 -8.469 1 96.19 85 CYS A O 1
ATOM 676 N N . THR A 1 86 ? 11.219 -0.175 -9.086 1 95.81 86 THR A N 1
ATOM 677 C CA . THR A 1 86 ? 12.5 0.175 -8.484 1 95.81 86 THR A CA 1
ATOM 678 C C . THR A 1 86 ? 13.219 1.239 -9.312 1 95.81 86 THR A C 1
ATOM 680 O O . THR A 1 86 ? 14.148 1.884 -8.828 1 95.81 86 THR A O 1
ATOM 683 N N . ARG A 1 87 ? 12.75 1.417 -10.531 1 93.38 87 ARG A N 1
ATOM 684 C CA . ARG A 1 87 ? 13.414 2.365 -11.422 1 93.38 87 ARG A CA 1
ATOM 685 C C . ARG A 1 87 ? 12.68 3.705 -11.43 1 93.38 87 ARG A C 1
ATOM 687 O O . ARG A 1 87 ? 13.289 4.75 -11.188 1 93.38 87 ARG A O 1
ATOM 694 N N . CYS A 1 88 ? 11.438 3.793 -11.68 1 91.62 88 CYS A N 1
ATOM 695 C CA . CYS A 1 88 ? 10.734 5.055 -11.898 1 91.62 88 CYS A CA 1
ATOM 696 C C . CYS A 1 88 ? 9.836 5.391 -10.711 1 91.62 88 CYS A C 1
ATOM 698 O O . CYS A 1 88 ? 9.289 6.492 -10.641 1 91.62 88 CYS A O 1
ATOM 700 N N . GLY A 1 89 ? 9.547 4.402 -9.867 1 94 89 GLY A N 1
ATOM 701 C CA . GLY A 1 89 ? 8.766 4.676 -8.672 1 94 89 GLY A CA 1
ATOM 702 C C . GLY A 1 89 ? 7.277 4.48 -8.875 1 94 89 GLY A C 1
ATOM 703 O O . GLY A 1 89 ? 6.492 4.621 -7.938 1 94 89 GLY A O 1
ATOM 704 N N . HIS A 1 90 ? 6.887 4.039 -10.062 1 93 90 HIS A N 1
ATOM 705 C CA . HIS A 1 90 ? 5.477 3.799 -10.344 1 93 90 HIS A CA 1
ATOM 706 C C . HIS A 1 90 ? 4.883 2.787 -9.367 1 93 90 HIS A C 1
ATOM 708 O O . HIS A 1 90 ? 5.535 1.799 -9.023 1 93 90 HIS A O 1
ATOM 714 N N . LEU A 1 91 ? 3.615 3.076 -9.039 1 95.62 91 LEU A N 1
ATOM 715 C CA . LEU A 1 91 ? 2.906 2.174 -8.141 1 95.62 91 LEU A CA 1
ATOM 716 C C . LEU A 1 91 ? 1.802 1.426 -8.875 1 95.62 91 LEU A C 1
ATOM 718 O O . LEU A 1 91 ? 1.159 1.982 -9.773 1 95.62 91 LEU A O 1
ATOM 722 N N . SER A 1 92 ? 1.628 0.201 -8.539 1 95.62 92 SER A N 1
ATOM 723 C CA . SER A 1 92 ? 0.515 -0.603 -9.031 1 95.62 92 SER A CA 1
ATOM 724 C C . SER A 1 92 ? -0.074 -1.471 -7.922 1 95.62 92 SER A C 1
ATOM 726 O O . SER A 1 92 ? 0.58 -1.718 -6.906 1 95.62 92 SER A O 1
ATOM 728 N N . SER A 1 9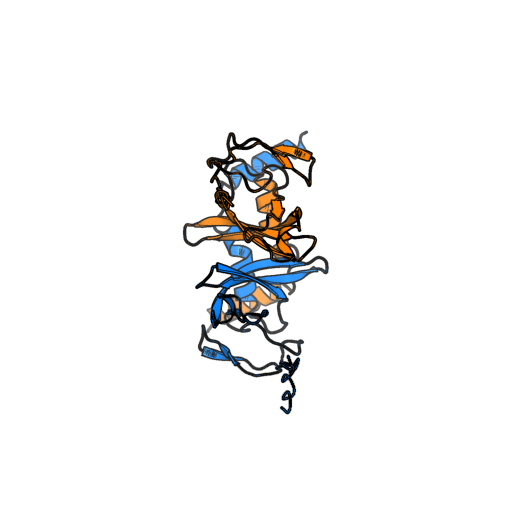3 ? -1.295 -1.749 -8.117 1 96.38 93 SER A N 1
ATOM 729 C CA . SER A 1 93 ? -2.014 -2.613 -7.188 1 96.38 93 SER A CA 1
ATOM 730 C C . SER A 1 93 ? -2.555 -3.854 -7.891 1 96.38 93 SER A C 1
ATOM 732 O O . SER A 1 93 ? -3.295 -3.746 -8.867 1 96.38 93 SER A O 1
ATOM 734 N N . ASN A 1 94 ? -2.162 -5.023 -7.348 1 94.56 94 ASN A N 1
ATOM 735 C CA . ASN A 1 94 ? -2.609 -6.277 -7.945 1 94.56 94 ASN A CA 1
ATOM 736 C C . ASN A 1 94 ? -3.225 -7.203 -6.902 1 94.56 94 ASN A C 1
ATOM 738 O O . ASN A 1 94 ? -2.682 -7.363 -5.805 1 94.56 94 ASN A O 1
ATOM 742 N N . ARG A 1 95 ? -4.316 -7.809 -7.32 1 94.75 95 ARG A N 1
ATOM 743 C CA . ARG A 1 95 ? -4.93 -8.797 -6.438 1 94.75 95 ARG A CA 1
ATOM 744 C C . ARG A 1 95 ? -3.975 -9.961 -6.172 1 94.75 95 ARG A C 1
ATOM 746 O O . ARG A 1 95 ? -3.223 -10.367 -7.059 1 94.75 95 ARG A O 1
ATOM 753 N N . ILE A 1 96 ? -4.086 -10.477 -4.961 1 95.38 96 ILE A N 1
ATOM 754 C CA . ILE A 1 96 ? -3.266 -11.648 -4.656 1 95.38 96 ILE A CA 1
ATOM 755 C C . ILE A 1 96 ? -3.809 -12.867 -5.402 1 95.38 96 ILE A C 1
ATOM 757 O O . ILE A 1 96 ? -4.961 -12.875 -5.836 1 95.38 96 ILE A O 1
ATOM 761 N N . ALA A 1 97 ? -2.918 -13.812 -5.594 1 92.75 97 ALA A N 1
ATOM 762 C CA . ALA A 1 97 ? -3.297 -15.094 -6.188 1 92.75 97 ALA A CA 1
ATOM 763 C C . ALA A 1 97 ? -3.309 -16.203 -5.141 1 92.75 97 ALA A C 1
ATOM 765 O O . ALA A 1 97 ? -2.68 -16.078 -4.086 1 92.75 97 ALA A O 1
ATOM 766 N N . ALA A 1 98 ? -3.963 -17.266 -5.469 1 90.06 98 ALA A N 1
ATOM 767 C CA . ALA A 1 98 ? -4.164 -18.359 -4.527 1 90.06 98 ALA A CA 1
ATOM 768 C C . ALA A 1 98 ? -2.84 -19.047 -4.188 1 90.06 98 ALA A C 1
ATOM 770 O O . ALA A 1 98 ? -2.662 -19.547 -3.074 1 90.06 98 ALA A O 1
ATOM 771 N N . ASP A 1 99 ? -1.929 -19 -5.086 1 91.56 99 ASP A N 1
ATOM 772 C CA . ASP A 1 99 ? -0.684 -19.734 -4.875 1 91.56 99 ASP A CA 1
ATOM 773 C C . ASP A 1 99 ? 0.426 -18.797 -4.391 1 91.56 99 ASP A C 1
ATOM 775 O O . ASP A 1 99 ? 1.589 -19.203 -4.312 1 91.56 99 ASP A O 1
ATOM 779 N N . ASP A 1 100 ? 0.068 -17.578 -4.066 1 93.88 100 ASP A N 1
ATOM 780 C CA . ASP A 1 100 ? 1.073 -16.641 -3.557 1 93.88 100 ASP A CA 1
ATOM 781 C C . ASP A 1 100 ? 1.651 -17.141 -2.23 1 93.88 100 ASP A C 1
ATOM 783 O O . ASP A 1 100 ? 0.939 -17.734 -1.421 1 93.88 100 ASP A O 1
ATOM 787 N N . ASN A 1 101 ? 2.926 -16.844 -2.023 1 93.44 101 ASN A N 1
ATOM 788 C CA . ASN A 1 101 ? 3.582 -17.156 -0.761 1 93.44 101 ASN A CA 1
ATOM 789 C C . ASN A 1 101 ? 2.945 -16.406 0.406 1 93.44 101 ASN A C 1
ATOM 791 O O . ASN A 1 101 ? 3.166 -15.211 0.574 1 93.44 101 ASN A O 1
ATOM 795 N N . SER A 1 102 ? 2.238 -17.203 1.262 1 92.94 102 SER A N 1
ATOM 796 C CA . SER A 1 102 ? 1.454 -16.594 2.332 1 92.94 102 SER A CA 1
ATOM 797 C C . SER A 1 102 ? 2.355 -15.992 3.406 1 92.94 102 SER A C 1
ATOM 799 O O . SER A 1 102 ? 2.012 -14.977 4.02 1 92.94 102 SER A O 1
ATOM 801 N N . VAL A 1 103 ? 3.473 -16.578 3.656 1 93.19 103 VAL A N 1
ATOM 802 C CA . VAL A 1 103 ? 4.387 -16.062 4.676 1 93.19 103 VAL A CA 1
ATOM 803 C C . VAL A 1 103 ? 4.945 -14.719 4.242 1 93.19 103 VAL A C 1
ATOM 805 O O . VAL A 1 103 ? 5 -13.773 5.039 1 93.19 103 VAL A O 1
ATOM 808 N N . LYS A 1 104 ? 5.277 -14.594 3.051 1 95.44 104 LYS A N 1
ATOM 809 C CA . LYS A 1 104 ? 5.793 -13.328 2.539 1 95.44 104 LYS A CA 1
ATOM 810 C C . LYS A 1 104 ? 4.707 -12.25 2.533 1 95.44 104 LYS A C 1
ATOM 812 O O . LYS A 1 104 ? 4.969 -11.094 2.861 1 95.44 104 LYS A O 1
ATOM 817 N N . LEU A 1 105 ? 3.518 -12.68 2.168 1 96.38 105 LEU A N 1
ATOM 818 C CA . LEU A 1 105 ? 2.391 -11.758 2.223 1 96.38 105 LEU A CA 1
ATOM 819 C C . LEU A 1 105 ? 2.213 -11.203 3.633 1 96.38 105 LEU A C 1
ATOM 821 O O . LEU A 1 105 ? 2.088 -9.984 3.812 1 96.38 105 LEU A O 1
ATOM 825 N N . MET A 1 106 ? 2.287 -12.062 4.566 1 94.75 106 MET A N 1
ATOM 826 C CA . MET A 1 106 ? 2.123 -11.664 5.961 1 94.75 106 MET A CA 1
ATOM 827 C C . MET A 1 106 ? 3.279 -10.781 6.414 1 94.75 106 MET A C 1
ATOM 829 O O . MET A 1 106 ? 3.072 -9.797 7.129 1 94.75 106 MET A O 1
ATOM 833 N N . SER A 1 107 ? 4.418 -11.133 6.004 1 94.81 107 SER A N 1
ATOM 834 C CA . SER A 1 107 ? 5.59 -10.344 6.359 1 94.81 107 SER A CA 1
ATOM 835 C C . SER A 1 107 ? 5.465 -8.906 5.852 1 94.81 107 SER A C 1
ATOM 837 O O . SER A 1 107 ? 5.766 -7.961 6.578 1 94.81 107 SER A O 1
ATOM 839 N N . ILE A 1 108 ? 5.004 -8.75 4.68 1 96.75 108 ILE A N 1
ATOM 840 C CA . ILE A 1 108 ? 4.816 -7.426 4.09 1 96.75 108 ILE A CA 1
ATOM 841 C C . ILE A 1 108 ? 3.736 -6.668 4.859 1 96.75 108 ILE A C 1
ATOM 843 O O . ILE A 1 108 ? 3.898 -5.484 5.164 1 96.75 108 ILE A O 1
ATOM 847 N N . ALA A 1 109 ? 2.664 -7.336 5.203 1 96.12 109 ALA A N 1
ATOM 848 C CA . ALA A 1 109 ? 1.564 -6.723 5.941 1 96.12 109 ALA A CA 1
ATOM 849 C C . ALA A 1 109 ? 2.016 -6.285 7.332 1 96.12 109 ALA A C 1
ATOM 851 O O . ALA A 1 109 ? 1.557 -5.262 7.852 1 96.12 109 ALA A O 1
ATOM 852 N N . LEU A 1 110 ? 2.955 -7 7.934 1 95.44 110 LEU A N 1
ATOM 853 C CA . LEU A 1 110 ? 3.377 -6.773 9.312 1 95.44 110 LEU A CA 1
ATOM 854 C C . LEU A 1 110 ? 4.469 -5.715 9.383 1 95.44 110 LEU A C 1
ATOM 856 O O . LEU A 1 110 ? 4.727 -5.148 10.445 1 95.44 110 LEU A O 1
ATOM 860 N N . LYS A 1 111 ? 5.082 -5.449 8.344 1 96.31 111 LYS A N 1
ATOM 861 C CA . LYS A 1 111 ? 6.305 -4.652 8.344 1 96.31 111 LYS A CA 1
ATOM 862 C C . LYS A 1 111 ? 6.066 -3.277 8.953 1 96.31 111 LYS A C 1
ATOM 864 O O . LYS A 1 111 ? 6.828 -2.836 9.82 1 96.31 111 LYS A O 1
ATOM 869 N N . PRO A 1 112 ? 5.004 -2.557 8.57 1 96 112 PRO A N 1
ATOM 870 C CA . PRO A 1 112 ? 4.797 -1.254 9.211 1 96 112 PRO A CA 1
ATOM 871 C C . PRO A 1 112 ? 4.629 -1.36 10.719 1 96 112 PRO A C 1
ATOM 873 O O . PRO A 1 112 ? 5.129 -0.512 11.461 1 96 112 PRO A O 1
ATOM 876 N N . LEU A 1 113 ? 4.008 -2.377 11.156 1 92.88 113 LEU A N 1
ATOM 877 C CA . LEU A 1 113 ? 3.725 -2.541 12.578 1 92.88 113 LEU A CA 1
ATOM 878 C C . LEU A 1 113 ? 4.992 -2.895 13.352 1 92.88 113 LEU A C 1
ATOM 880 O O . LEU A 1 113 ? 5.086 -2.641 14.555 1 92.88 113 LEU A O 1
ATOM 884 N N . ALA A 1 114 ? 5.895 -3.48 12.625 1 91.81 114 ALA A N 1
ATOM 885 C CA . ALA A 1 114 ? 7.168 -3.844 13.242 1 91.81 114 ALA A CA 1
ATOM 886 C C . ALA A 1 114 ? 8.086 -2.627 13.359 1 91.81 114 ALA A C 1
ATOM 888 O O . ALA A 1 114 ? 9.062 -2.652 14.109 1 91.81 114 ALA A O 1
ATOM 889 N N . GLN A 1 115 ? 7.801 -1.561 12.641 1 90.31 115 GLN A N 1
ATOM 890 C CA . GLN A 1 115 ? 8.602 -0.343 12.648 1 90.31 115 GLN A CA 1
ATOM 891 C C . GLN A 1 115 ? 7.723 0.897 12.766 1 90.31 115 GLN A C 1
ATOM 893 O O . GLN A 1 115 ? 7.746 1.77 11.898 1 90.31 115 GLN A O 1
ATOM 898 N N . PRO A 1 116 ? 7.059 1.051 13.852 1 87.44 116 PRO A N 1
ATOM 899 C CA . PRO A 1 116 ? 6.176 2.213 13.992 1 87.44 116 PRO A CA 1
ATOM 900 C C . PRO A 1 116 ? 6.949 3.523 14.133 1 87.44 116 PRO A C 1
ATOM 902 O O . PRO A 1 116 ? 8.023 3.547 14.742 1 87.44 116 PRO A O 1
ATOM 905 N N . PRO A 1 117 ? 6.418 4.531 13.57 1 87.38 117 PRO A N 1
ATOM 906 C CA . PRO A 1 117 ? 7.113 5.816 13.648 1 87.38 117 PRO A CA 1
ATOM 907 C C . PRO A 1 117 ? 6.887 6.531 14.984 1 87.38 117 PRO A C 1
ATOM 909 O O . PRO A 1 117 ? 7.441 7.609 15.211 1 87.38 117 PRO A O 1
ATOM 912 N N . PHE A 1 118 ? 6.023 6.016 15.836 1 83.56 118 PHE A N 1
ATOM 913 C CA . PHE A 1 118 ? 5.723 6.586 17.141 1 83.56 118 PHE A CA 1
ATOM 914 C C . PHE A 1 118 ? 5.625 5.496 18.203 1 83.56 118 PHE A C 1
ATOM 916 O O . PHE A 1 118 ? 5.41 4.328 17.875 1 83.56 118 PHE A O 1
ATOM 923 N N . PRO A 1 119 ? 5.918 5.965 19.391 1 81.88 119 PRO A N 1
ATOM 924 C CA . PRO A 1 119 ? 5.789 4.977 20.469 1 81.88 119 PRO A CA 1
ATOM 925 C C . PRO A 1 119 ? 4.359 4.457 20.609 1 81.88 119 PRO A C 1
ATOM 927 O O . PRO A 1 119 ? 3.406 5.234 20.547 1 81.88 119 PRO A O 1
ATOM 930 N N . LEU A 1 120 ? 4.176 3.176 20.719 1 81.81 120 LEU A N 1
ATOM 931 C CA . LEU A 1 120 ? 2.871 2.527 20.828 1 81.81 120 LEU A CA 1
ATOM 932 C C . LEU A 1 120 ? 2.1 3.047 22.031 1 81.81 120 LEU A C 1
ATOM 934 O O . LEU A 1 120 ? 0.868 3.115 22 1 81.81 120 LEU A O 1
ATOM 938 N N . GLU A 1 121 ? 2.863 3.402 23 1 81.31 121 GLU A N 1
ATOM 939 C CA . GLU A 1 121 ? 2.252 3.939 24.219 1 81.31 121 GLU A CA 1
ATOM 940 C C . GLU A 1 121 ? 1.392 5.16 23.906 1 81.31 121 GLU A C 1
ATOM 942 O O . GLU A 1 121 ? 0.351 5.371 24.531 1 81.31 121 GLU A O 1
ATOM 947 N N . ARG A 1 122 ? 1.797 5.859 22.922 1 77.38 122 ARG A N 1
ATOM 948 C CA . ARG A 1 122 ? 1.05 7.055 22.547 1 77.38 122 ARG A CA 1
ATOM 949 C C . ARG A 1 122 ? -0.315 6.688 21.969 1 77.38 122 ARG A C 1
ATOM 951 O O . ARG A 1 122 ? -1.305 7.383 22.219 1 77.38 122 ARG A O 1
ATOM 958 N N . ILE A 1 123 ? -0.35 5.656 21.312 1 77.88 123 ILE A N 1
ATOM 959 C CA . ILE A 1 123 ? -1.588 5.188 20.703 1 77.88 123 ILE A CA 1
ATOM 960 C C . ILE A 1 123 ? -2.561 4.727 21.781 1 77.88 123 ILE A C 1
ATOM 962 O O . ILE A 1 123 ? -3.748 5.059 21.75 1 77.88 123 ILE A O 1
ATOM 966 N N . ILE A 1 124 ? -1.977 4.047 22.688 1 77.12 124 ILE A N 1
ATOM 967 C CA . ILE A 1 124 ? -2.795 3.525 23.766 1 77.12 124 ILE A CA 1
ATOM 968 C C . ILE A 1 124 ? -3.4 4.684 24.562 1 77.12 124 ILE A C 1
ATOM 970 O O . ILE A 1 124 ? -4.586 4.656 24.906 1 77.12 124 ILE A O 1
ATOM 974 N N . GLU A 1 125 ? -2.635 5.672 24.828 1 80.69 125 GLU A N 1
ATOM 975 C CA . GLU A 1 125 ? -3.107 6.848 25.562 1 80.69 125 GLU A CA 1
ATOM 976 C C . GLU A 1 125 ? -4.234 7.547 24.797 1 80.69 125 GLU A C 1
ATOM 978 O O . GLU A 1 125 ? -5.227 7.961 25.391 1 80.69 125 GLU A O 1
ATOM 983 N N . LYS A 1 126 ? -4.086 7.621 23.547 1 79.44 126 LYS A N 1
ATOM 984 C CA . LYS A 1 126 ? -5.09 8.281 22.719 1 79.44 126 LYS A CA 1
ATOM 985 C C . LYS A 1 126 ? -6.387 7.48 22.688 1 79.44 126 LYS A C 1
ATOM 987 O O . LYS A 1 126 ? -7.477 8.055 22.719 1 79.44 126 LYS A O 1
ATOM 992 N N . LEU A 1 127 ? -6.211 6.211 22.672 1 79.38 127 LEU A N 1
ATOM 993 C CA . LEU A 1 127 ? -7.383 5.344 22.656 1 79.38 127 LEU A CA 1
ATOM 994 C C . LEU A 1 127 ? -8.148 5.441 23.969 1 79.38 127 LEU A C 1
ATOM 996 O O . LEU A 1 127 ? -9.375 5.445 23.984 1 79.38 127 LEU A O 1
ATOM 1000 N N . GLU A 1 128 ? -7.414 5.57 25 1 79.75 128 GLU A N 1
ATOM 1001 C CA . GLU A 1 128 ? -8.016 5.668 26.312 1 79.75 128 GLU A CA 1
ATOM 1002 C C . GLU A 1 128 ? -8.703 7.016 26.516 1 79.75 128 GLU A C 1
ATOM 1004 O O . GLU A 1 128 ? -9.766 7.098 27.141 1 79.75 128 GLU A O 1
ATOM 1009 N N . LYS A 1 129 ? -8.172 7.973 26 1 77.56 129 LYS A N 1
ATOM 1010 C CA . LYS A 1 129 ? -8.773 9.297 26.094 1 77.56 129 LYS A CA 1
ATOM 1011 C C . LYS A 1 129 ? -10.055 9.391 25.266 1 77.56 129 LYS A C 1
ATOM 1013 O O . LYS A 1 129 ? -11.023 10.023 25.688 1 77.56 129 LYS A O 1
ATOM 1018 N N . GLU A 1 130 ? -10.086 8.781 24.188 1 71.56 130 GLU A N 1
ATOM 1019 C CA . GLU A 1 130 ? -11.266 8.805 23.328 1 71.56 130 GLU A CA 1
ATOM 1020 C C . GLU A 1 130 ? -12.398 7.98 23.938 1 71.56 130 GLU A C 1
ATOM 1022 O O . GLU A 1 130 ? -13.578 8.25 23.688 1 71.56 130 GLU A O 1
ATOM 1027 N N . GLU A 1 131 ? -12.031 7.008 24.688 1 68 131 GLU A N 1
ATOM 1028 C CA . GLU A 1 131 ? -13.047 6.211 25.375 1 68 131 GLU A CA 1
ATOM 1029 C C . GLU A 1 131 ? -13.633 6.973 26.562 1 68 131 GLU A C 1
ATOM 1031 O O . GLU A 1 131 ? -14.773 6.727 26.953 1 68 131 GLU A O 1
ATOM 1036 N N . THR A 1 132 ? -12.961 7.832 27.094 1 69 132 THR A N 1
ATOM 1037 C CA . THR A 1 132 ? -13.43 8.555 28.281 1 69 132 THR A CA 1
ATOM 1038 C C . THR A 1 132 ? -14.188 9.812 27.875 1 69 132 THR A C 1
ATOM 1040 O O . THR A 1 132 ? -14.922 10.383 28.672 1 69 132 THR A O 1
ATOM 1043 N N . GLU A 1 133 ? -14.086 10.305 26.672 1 60.56 133 GLU A N 1
ATOM 1044 C CA . GLU A 1 133 ? -14.852 11.477 26.25 1 60.56 133 GLU A CA 1
ATOM 1045 C C . GLU A 1 133 ? -16.094 11.07 25.469 1 60.56 133 GLU A C 1
ATOM 1047 O O . GLU A 1 133 ? -16.062 10.102 24.703 1 60.56 133 GLU A O 1
ATOM 1052 N N . MET B 1 1 ? 4.121 42.594 -37.375 1 29.05 1 MET B N 1
ATOM 1053 C CA . MET B 1 1 ? 3.186 41.781 -36.594 1 29.05 1 MET B CA 1
ATOM 1054 C C . MET B 1 1 ? 3.9 41.062 -35.469 1 29.05 1 MET B C 1
ATOM 1056 O O . MET B 1 1 ? 4.781 40.219 -35.688 1 29.05 1 MET B O 1
ATOM 1060 N N . ASN B 1 2 ? 4.148 41.625 -34.188 1 26.81 2 ASN B N 1
ATOM 1061 C CA . ASN B 1 2 ? 4.949 41.469 -33 1 26.81 2 ASN B CA 1
ATOM 1062 C C . ASN B 1 2 ? 4.527 40.219 -32.188 1 26.81 2 ASN B C 1
ATOM 1064 O O . ASN B 1 2 ? 3.408 40.156 -31.688 1 26.81 2 ASN B O 1
ATOM 1068 N N . TYR B 1 3 ? 4.797 39 -32.719 1 32.38 3 TYR B N 1
ATOM 1069 C CA . TYR B 1 3 ? 4.41 37.75 -32.125 1 32.38 3 TYR B CA 1
ATOM 1070 C C . TYR B 1 3 ? 4.824 37.688 -30.656 1 32.38 3 TYR B C 1
ATOM 1072 O O . TYR B 1 3 ? 6.02 37.688 -30.344 1 32.38 3 TYR B O 1
ATOM 1080 N N . LYS B 1 4 ? 4.055 38.188 -29.719 1 30.2 4 LYS B N 1
ATOM 1081 C CA . LYS B 1 4 ? 4.137 38.281 -28.266 1 30.2 4 LYS B CA 1
ATOM 1082 C C . LYS B 1 4 ? 4.637 37 -27.656 1 30.2 4 LYS B C 1
ATOM 1084 O O . LYS B 1 4 ? 4.547 35.938 -28.281 1 30.2 4 LYS B O 1
ATOM 1089 N N . ASN B 1 5 ? 5.352 37.062 -26.438 1 28.94 5 ASN B N 1
ATOM 1090 C CA . ASN B 1 5 ? 6.137 36.406 -25.391 1 28.94 5 ASN B CA 1
ATOM 1091 C C . ASN B 1 5 ? 5.414 35.188 -24.828 1 28.94 5 ASN B C 1
ATOM 1093 O O . ASN B 1 5 ? 4.246 35.25 -24.453 1 28.94 5 ASN B O 1
ATOM 1097 N N . ARG B 1 6 ? 5.609 33.969 -25.219 1 29.09 6 ARG B N 1
ATOM 1098 C CA . ARG B 1 6 ? 5.219 32.656 -24.734 1 29.09 6 ARG B CA 1
ATOM 1099 C C . ARG B 1 6 ? 5.312 32.594 -23.219 1 29.09 6 ARG B C 1
ATOM 1101 O O . ARG B 1 6 ? 6.395 32.781 -22.641 1 29.09 6 ARG B O 1
ATOM 1108 N N . LYS B 1 7 ? 4.367 33.031 -22.469 1 28.58 7 LYS B N 1
ATOM 1109 C CA . LYS B 1 7 ? 4.203 32.938 -21.016 1 28.58 7 LYS B CA 1
ATOM 1110 C C . LYS B 1 7 ? 4.617 31.562 -20.516 1 28.58 7 LYS B C 1
ATOM 1112 O O . LYS B 1 7 ? 4.078 30.547 -20.938 1 28.58 7 LYS B O 1
ATOM 1117 N N . ARG B 1 8 ? 5.848 31.234 -20.25 1 29.02 8 ARG B N 1
ATOM 1118 C CA . ARG B 1 8 ? 6.465 30.188 -19.438 1 29.02 8 ARG B CA 1
ATOM 1119 C C . ARG B 1 8 ? 5.574 29.812 -18.266 1 29.02 8 ARG B C 1
ATOM 1121 O O . ARG B 1 8 ? 5.184 30.672 -17.469 1 29.02 8 ARG B O 1
ATOM 1128 N N . ALA B 1 9 ? 4.668 29.016 -18.469 1 29.17 9 ALA B N 1
ATOM 1129 C CA . ALA B 1 9 ? 3.867 28.406 -17.406 1 29.17 9 ALA B CA 1
ATOM 1130 C C . ALA B 1 9 ? 4.691 28.219 -16.141 1 29.17 9 ALA B C 1
ATOM 1132 O O . ALA B 1 9 ? 5.633 27.422 -16.109 1 29.17 9 ALA B O 1
ATOM 1133 N N . TYR B 1 10 ? 5.168 29.188 -15.398 1 27.81 10 TYR B N 1
ATOM 1134 C CA . TYR B 1 10 ? 5.887 29.234 -14.133 1 27.81 10 TYR B CA 1
ATOM 1135 C C . TYR B 1 10 ? 5.301 28.234 -13.141 1 27.81 10 TYR B C 1
ATOM 1137 O O . TYR B 1 10 ? 4.156 28.391 -12.703 1 27.81 10 TYR B O 1
ATOM 1145 N N . TYR B 1 11 ? 5.488 27.016 -13.344 1 33.22 11 TYR B N 1
ATOM 1146 C CA . TYR B 1 11 ? 5.352 26.141 -12.188 1 33.22 11 TYR B CA 1
ATOM 1147 C C . TYR B 1 11 ? 5.949 26.781 -10.945 1 33.22 11 TYR B C 1
ATOM 1149 O O . TYR B 1 11 ? 7.172 26.844 -10.797 1 33.22 11 TYR B O 1
ATOM 1157 N N . GLN B 1 12 ? 5.664 27.953 -10.664 1 30.7 12 GLN B N 1
ATOM 1158 C CA . GLN B 1 12 ? 6.09 28.453 -9.367 1 30.7 12 GLN B CA 1
ATOM 1159 C C . GLN B 1 12 ? 5.906 27.391 -8.281 1 30.7 12 GLN B C 1
ATOM 1161 O O . GLN B 1 12 ? 4.828 26.797 -8.156 1 30.7 12 GLN B O 1
ATOM 1166 N N . GLU B 1 13 ? 6.938 26.594 -7.992 1 34.62 13 GLU B N 1
ATOM 1167 C CA . GLU B 1 13 ? 7.086 25.891 -6.723 1 34.62 13 GLU B CA 1
ATOM 1168 C C . GLU B 1 13 ? 6.422 26.656 -5.582 1 34.62 13 GLU B C 1
ATOM 1170 O O . GLU B 1 13 ? 7.043 27.531 -4.969 1 34.62 13 GLU B O 1
ATOM 1175 N N . ASN B 1 14 ? 5.461 27.406 -5.848 1 35.06 14 ASN B N 1
ATOM 1176 C CA . ASN B 1 14 ? 4.902 27.969 -4.625 1 35.06 14 ASN B CA 1
ATOM 1177 C C . ASN B 1 14 ? 4.883 26.953 -3.49 1 35.06 14 ASN B C 1
ATOM 1179 O O . ASN B 1 14 ? 4.492 25.812 -3.691 1 35.06 14 ASN B O 1
ATOM 1183 N N . SER B 1 15 ? 5.953 26.828 -2.732 1 40.75 15 SER B N 1
ATOM 1184 C CA . SER B 1 15 ? 5.887 26.203 -1.415 1 40.75 15 SER B CA 1
ATOM 1185 C C . SER B 1 15 ? 4.465 26.234 -0.866 1 40.75 15 SER B C 1
ATOM 1187 O O . SER B 1 15 ? 3.951 27.281 -0.49 1 40.75 15 SER B O 1
ATOM 1189 N N . CYS B 1 16 ? 3.504 26.031 -1.573 1 43.06 16 CYS B N 1
ATOM 1190 C CA . CYS B 1 16 ? 2.135 26.141 -1.078 1 43.06 16 CYS B CA 1
ATOM 1191 C C . CYS B 1 16 ? 2.023 25.578 0.337 1 43.06 16 CYS B C 1
ATOM 1193 O O . CYS B 1 16 ? 2.023 24.375 0.535 1 43.06 16 CYS B O 1
ATOM 1195 N N . MET B 1 17 ? 2.896 26.109 1.106 1 52.22 17 MET B N 1
ATOM 1196 C CA . MET B 1 17 ? 2.51 26.266 2.506 1 52.22 17 MET B CA 1
ATOM 1197 C C . MET B 1 17 ? 1.002 26.453 2.635 1 52.22 17 MET B C 1
ATOM 1199 O O . MET B 1 17 ? 0.539 27.172 3.531 1 52.22 17 MET B O 1
ATOM 1203 N N . ASP B 1 18 ? 0.204 26.266 1.657 1 66.31 18 ASP B N 1
ATOM 1204 C CA . ASP B 1 18 ? -1.15 26.797 1.623 1 66.31 18 ASP B CA 1
ATOM 1205 C C . ASP B 1 18 ? -2.129 25.891 2.35 1 66.31 18 ASP B C 1
ATOM 1207 O O . ASP B 1 18 ? -1.964 24.656 2.342 1 66.31 18 ASP B O 1
ATOM 1211 N N . ASN B 1 19 ? -2.77 26.5 3.262 1 82.44 19 ASN B N 1
ATOM 1212 C CA . ASN B 1 19 ? -3.979 25.953 3.869 1 82.44 19 ASN B CA 1
ATOM 1213 C C . ASN B 1 19 ? -4.941 25.406 2.816 1 82.44 19 ASN B C 1
ATOM 1215 O O . ASN B 1 19 ? -4.918 25.844 1.664 1 82.44 19 ASN B O 1
ATOM 1219 N N . PHE B 1 20 ? -5.422 24.344 3.074 1 88.12 20 PHE B N 1
ATOM 1220 C CA . PHE B 1 20 ? -6.504 23.875 2.223 1 88.12 20 PHE B CA 1
ATOM 1221 C C . PHE B 1 20 ? -7.617 23.25 3.061 1 88.12 20 PHE B C 1
ATOM 1223 O O . PHE B 1 20 ? -7.422 22.953 4.238 1 88.12 20 PHE B O 1
ATOM 1230 N N . ILE B 1 21 ? -8.797 23.188 2.447 1 93.81 21 ILE B N 1
ATOM 1231 C CA . ILE B 1 21 ? -9.914 22.484 3.059 1 93.81 21 ILE B CA 1
ATOM 1232 C C . ILE B 1 21 ? -9.953 21.047 2.559 1 93.81 21 ILE B C 1
ATOM 1234 O O . ILE B 1 21 ? -9.969 20.797 1.351 1 93.81 21 ILE B O 1
ATOM 1238 N N . CYS B 1 22 ? -9.906 20.188 3.492 1 95.69 22 CYS B N 1
ATOM 1239 C CA . CYS B 1 22 ? -9.961 18.781 3.117 1 95.69 22 CYS B CA 1
ATOM 1240 C C . CYS B 1 22 ? -11.281 18.453 2.428 1 95.69 22 CYS B C 1
ATOM 1242 O O . CYS B 1 22 ? -12.352 18.719 2.973 1 95.69 22 CYS B O 1
ATOM 1244 N N . LYS B 1 23 ? -11.18 17.922 1.31 1 94.56 23 LYS B N 1
ATOM 1245 C CA . LYS B 1 23 ? -12.367 17.594 0.537 1 94.56 23 LYS B CA 1
ATOM 1246 C C . LYS B 1 23 ? -13.148 16.453 1.191 1 94.56 23 LYS B C 1
ATOM 1248 O O . LYS B 1 23 ? -14.367 16.359 1.041 1 94.56 23 LYS B O 1
ATOM 1253 N N . ASN B 1 24 ? -12.469 15.688 1.91 1 97.25 24 ASN B N 1
ATOM 1254 C CA . ASN B 1 24 ? -13.117 14.531 2.512 1 97.25 24 ASN B CA 1
ATOM 1255 C C . ASN B 1 24 ? -13.82 14.891 3.814 1 97.25 24 ASN B C 1
ATOM 1257 O O . ASN B 1 24 ? -15.016 14.617 3.977 1 97.25 24 ASN B O 1
ATOM 1261 N N . CYS B 1 25 ? -13.164 15.508 4.785 1 97.06 25 CYS B N 1
ATOM 1262 C CA . CYS B 1 25 ? -13.766 15.711 6.102 1 97.06 25 CYS B CA 1
ATOM 1263 C C . CYS B 1 25 ? -14.133 17.172 6.316 1 97.06 25 CYS B C 1
ATOM 1265 O O . CYS B 1 25 ? -14.773 17.516 7.309 1 97.06 25 CYS B O 1
ATOM 1267 N N . GLY B 1 26 ? -13.648 18.047 5.473 1 96.5 26 GLY B N 1
ATOM 1268 C CA . GLY B 1 26 ? -14.047 19.438 5.535 1 96.5 26 GLY B CA 1
ATOM 1269 C C . GLY B 1 26 ? -13.188 20.266 6.473 1 96.5 26 GLY B C 1
ATOM 1270 O O . GLY B 1 26 ? -13.375 21.484 6.586 1 96.5 26 GLY B O 1
ATOM 1271 N N . CYS B 1 27 ? -12.25 19.7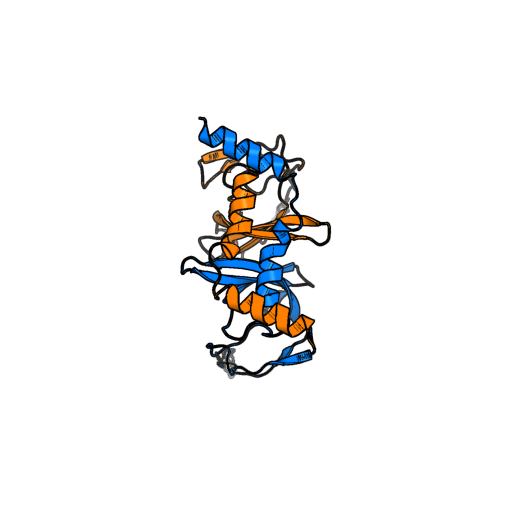03 7.105 1 94.5 27 CYS B N 1
ATOM 1272 C CA . CYS B 1 27 ? -11.406 20.406 8.055 1 94.5 27 CYS B CA 1
ATOM 1273 C C . CYS B 1 27 ? -10.414 21.328 7.332 1 94.5 27 CYS B C 1
ATOM 1275 O O . CYS B 1 27 ? -9.938 20.984 6.246 1 94.5 27 CYS B O 1
ATOM 1277 N N . LEU B 1 28 ? -10.172 22.438 7.93 1 93.12 28 LEU B N 1
ATOM 1278 C CA . LEU B 1 28 ? -9.125 23.312 7.43 1 93.12 28 LEU B CA 1
ATOM 1279 C C . LEU B 1 28 ? -7.746 22.797 7.816 1 93.12 28 LEU B C 1
ATOM 1281 O O . LEU B 1 28 ? -7.461 22.609 9 1 93.12 28 LEU B O 1
ATOM 1285 N N . VAL B 1 29 ? -6.914 22.531 6.836 1 91.75 29 VAL B N 1
ATOM 1286 C CA . VAL B 1 29 ? -5.562 22.047 7.074 1 91.75 29 VAL B CA 1
ATOM 1287 C C . VAL B 1 29 ? -4.562 23.188 6.914 1 91.75 29 VAL B C 1
ATOM 1289 O O . VAL B 1 29 ? -4.508 23.828 5.863 1 91.75 29 VAL B O 1
ATOM 1292 N N . VAL B 1 30 ? -3.787 23.375 7.887 1 85.69 30 VAL B N 1
ATOM 1293 C CA . VAL B 1 30 ? -2.77 24.422 7.891 1 85.69 30 VAL B CA 1
ATOM 1294 C C . VAL B 1 30 ? -1.38 23.781 7.969 1 85.69 30 VAL B C 1
ATOM 1296 O O . VAL B 1 30 ? -1.209 22.719 8.562 1 85.69 30 VAL B O 1
ATOM 1299 N N . PRO B 1 31 ? -0.455 24.312 7.332 1 77.19 31 PRO B N 1
ATOM 1300 C CA . PRO B 1 31 ? 0.883 23.719 7.281 1 77.19 31 PRO B CA 1
ATOM 1301 C C . PRO B 1 31 ? 1.563 23.688 8.648 1 77.19 31 PRO B C 1
ATOM 1303 O O . PRO B 1 31 ? 2.551 22.969 8.836 1 77.19 31 PRO B O 1
ATOM 1306 N N . GLU B 1 32 ? 1.052 24.328 9.523 1 70 32 GLU B N 1
ATOM 1307 C CA . GLU B 1 32 ? 1.72 24.359 10.82 1 70 32 GLU B CA 1
ATOM 1308 C C . GLU B 1 32 ? 1.713 22.984 11.477 1 70 32 GLU B C 1
ATOM 1310 O O . GLU B 1 32 ? 0.688 22.297 11.477 1 70 32 GLU B O 1
ATOM 1315 N N . GLY B 1 33 ? 2.846 22.438 11.906 1 68.81 33 GLY B N 1
ATOM 1316 C CA . GLY B 1 33 ? 2.936 21.203 12.672 1 68.81 33 GLY B CA 1
ATOM 1317 C C . GLY B 1 33 ? 3.322 20.016 11.82 1 68.81 33 GLY B C 1
ATOM 1318 O O . GLY B 1 33 ? 3.578 18.922 12.352 1 68.81 33 GLY B O 1
ATOM 1319 N N . ALA B 1 34 ? 3.268 20.156 10.523 1 69.56 34 ALA B N 1
ATOM 1320 C CA . ALA B 1 34 ? 3.486 19.031 9.625 1 69.56 34 ALA B CA 1
ATOM 1321 C C . ALA B 1 34 ? 4.965 18.656 9.57 1 69.56 34 ALA B C 1
ATOM 1323 O O . ALA B 1 34 ? 5.309 17.516 9.25 1 69.56 34 ALA B O 1
ATOM 1324 N N . GLY B 1 35 ? 5.801 19.547 10.125 1 68.5 35 GLY B N 1
ATOM 1325 C CA . GLY B 1 35 ? 7.227 19.312 9.969 1 68.5 35 GLY B CA 1
ATOM 1326 C C . GLY B 1 35 ? 7.707 19.453 8.539 1 68.5 35 GLY B C 1
ATOM 1327 O O . GLY B 1 35 ? 8.852 19.125 8.227 1 68.5 35 GLY B O 1
ATOM 1328 N N . THR B 1 36 ? 6.77 19.625 7.602 1 64.94 36 THR B N 1
ATOM 1329 C CA . THR B 1 36 ? 7.109 19.875 6.203 1 64.94 36 THR B CA 1
ATOM 1330 C C . THR B 1 36 ? 6.414 21.125 5.688 1 64.94 36 THR B C 1
ATOM 1332 O O . THR B 1 36 ? 5.453 21.609 6.293 1 64.94 36 THR B O 1
ATOM 1335 N N . GLN B 1 37 ? 7.055 21.641 4.645 1 64.94 37 GLN B N 1
ATOM 1336 C CA . GLN B 1 37 ? 6.52 22.875 4.074 1 64.94 37 GLN B CA 1
ATOM 1337 C C . GLN B 1 37 ? 5.266 22.609 3.252 1 64.94 37 GLN B C 1
ATOM 1339 O O . GLN B 1 37 ? 4.434 23.5 3.068 1 64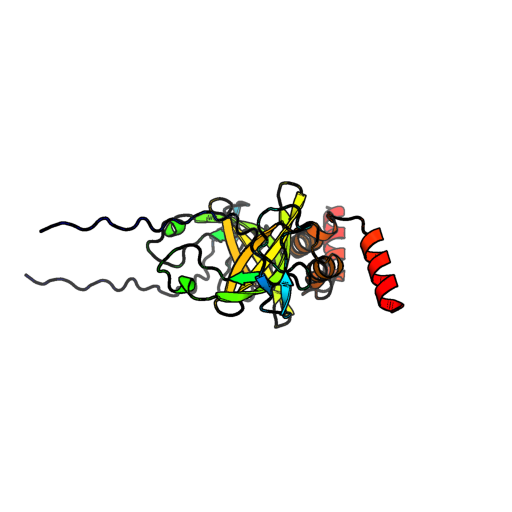.94 37 GLN B O 1
ATOM 1344 N N . HIS B 1 38 ? 5.062 21.312 2.791 1 75.19 38 HIS B N 1
ATOM 1345 C CA . HIS B 1 38 ? 3.92 21.031 1.935 1 75.19 38 HIS B CA 1
ATOM 1346 C C . HIS B 1 38 ? 3.135 19.828 2.449 1 75.19 38 HIS B C 1
ATOM 1348 O O . HIS B 1 38 ? 3.721 18.781 2.771 1 75.19 38 HIS B O 1
ATOM 1354 N N . ARG B 1 39 ? 1.817 20.203 2.643 1 85.62 39 ARG B N 1
ATOM 1355 C CA . ARG B 1 39 ? 0.921 19.141 3.092 1 85.62 39 ARG B CA 1
ATOM 1356 C C . ARG B 1 39 ? 0.159 18.547 1.918 1 85.62 39 ARG B C 1
ATOM 1358 O O . ARG B 1 39 ? -0.502 19.266 1.164 1 85.62 39 ARG B O 1
ATOM 1365 N N . ASN B 1 40 ? 0.225 17.312 1.726 1 88.25 40 ASN B N 1
ATOM 1366 C CA . ASN B 1 40 ? -0.411 16.672 0.588 1 88.25 40 ASN B CA 1
ATOM 1367 C C . ASN B 1 40 ? -1.614 15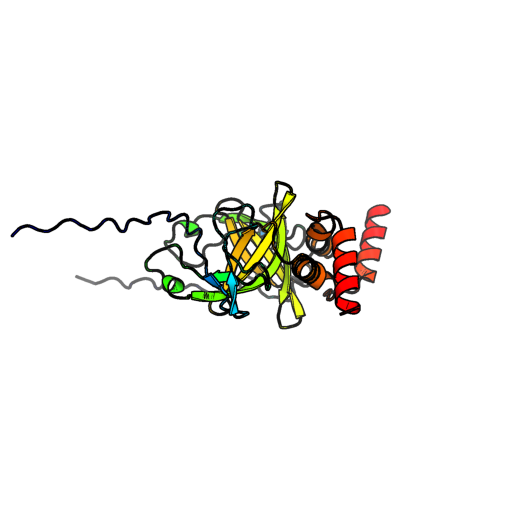.836 1.021 1 88.25 40 ASN B C 1
ATOM 1369 O O . ASN B 1 40 ? -2.311 15.258 0.184 1 88.25 40 ASN B O 1
ATOM 1373 N N . HIS B 1 41 ? -1.767 15.766 2.342 1 95 41 HIS B N 1
ATOM 1374 C CA . HIS B 1 41 ? -2.945 15.07 2.848 1 95 41 HIS B CA 1
ATOM 1375 C C . HIS B 1 41 ? -3.412 15.672 4.172 1 95 41 HIS B C 1
ATOM 1377 O O . HIS B 1 41 ? -2.682 16.438 4.805 1 95 41 HIS B O 1
ATOM 1383 N N . CYS B 1 42 ? -4.617 15.336 4.457 1 96.25 42 CYS B N 1
ATOM 1384 C CA . CYS B 1 42 ? -5.258 15.836 5.668 1 96.25 42 CYS B CA 1
ATOM 1385 C C . CYS B 1 42 ? -4.707 15.133 6.902 1 96.25 42 CYS B C 1
ATOM 1387 O O . CYS B 1 42 ? -4.68 13.898 6.965 1 96.25 42 CYS B O 1
ATOM 1389 N N . PRO B 1 43 ? -4.277 15.906 7.895 1 95.75 43 PRO B N 1
ATOM 1390 C CA . PRO B 1 43 ? -3.756 15.266 9.102 1 95.75 43 PRO B CA 1
ATOM 1391 C C . PRO B 1 43 ? -4.848 14.594 9.93 1 95.75 43 PRO B C 1
ATOM 1393 O O . PRO B 1 43 ? -4.547 13.797 10.828 1 95.75 43 PRO B O 1
ATOM 1396 N N . HIS B 1 44 ? -6.125 14.836 9.664 1 95.88 44 HIS B N 1
ATOM 1397 C CA . HIS B 1 44 ? -7.23 14.312 10.461 1 95.88 44 HIS B CA 1
ATOM 1398 C C . HIS B 1 44 ? -7.766 13.008 9.875 1 95.88 44 HIS B C 1
ATOM 1400 O O . HIS B 1 44 ? -7.809 11.984 10.555 1 95.88 44 HIS B O 1
ATOM 1406 N N . CYS B 1 45 ? -8.07 13 8.578 1 98 45 CYS B N 1
ATOM 1407 C CA . CYS B 1 45 ? -8.648 11.805 7.98 1 98 45 CYS B CA 1
ATOM 1408 C C . CYS B 1 45 ? -7.66 11.141 7.027 1 98 45 CYS B C 1
ATOM 1410 O O . CYS B 1 45 ? -7.941 10.07 6.484 1 98 45 CYS B O 1
ATOM 1412 N N . LEU B 1 46 ? -6.578 11.75 6.723 1 97.75 46 LEU B N 1
ATOM 1413 C CA . LEU B 1 46 ? -5.418 11.258 5.992 1 97.75 46 LEU B CA 1
ATOM 1414 C C . LEU B 1 46 ? -5.711 11.18 4.496 1 97.75 46 LEU B C 1
ATOM 1416 O O . LEU B 1 46 ? -4.875 10.719 3.719 1 97.75 46 LEU B O 1
ATOM 1420 N N . HIS B 1 47 ? -6.891 11.688 4.07 1 98.12 47 HIS B N 1
ATOM 1421 C CA . HIS B 1 47 ? -7.199 11.703 2.646 1 98.12 47 HIS B CA 1
ATOM 1422 C C . HIS B 1 47 ? -6.371 12.758 1.918 1 98.12 47 HIS B C 1
ATOM 1424 O O . HIS B 1 47 ? -5.926 13.734 2.527 1 98.12 47 HIS B O 1
ATOM 1430 N N . SER B 1 48 ? -6.141 12.469 0.672 1 96.06 48 SER B N 1
ATOM 1431 C CA . SER B 1 48 ? -5.438 13.391 -0.215 1 96.06 48 SER B CA 1
ATOM 1432 C C . SER B 1 48 ? -6.293 13.766 -1.419 1 96.06 48 SER B C 1
ATOM 1434 O O . SER B 1 48 ? -7.492 13.477 -1.445 1 96.06 48 SER B O 1
ATOM 1436 N N . LEU B 1 49 ? -5.676 14.594 -2.264 1 93.44 49 LEU B N 1
ATOM 1437 C CA . LEU B 1 49 ? -6.309 15.016 -3.508 1 93.44 49 LEU B CA 1
ATOM 1438 C C . LEU B 1 49 ? -5.461 14.625 -4.711 1 93.44 49 LEU B C 1
ATOM 1440 O O . LEU B 1 49 ? -4.234 14.758 -4.684 1 93.44 49 LEU B O 1
ATOM 1444 N N . HIS B 1 50 ? -6.203 14.039 -5.758 1 92.25 50 HIS B N 1
ATOM 1445 C CA . HIS B 1 50 ? -5.484 13.719 -6.988 1 92.25 50 HIS B CA 1
ATOM 1446 C C . HIS B 1 50 ? -5.195 14.977 -7.801 1 92.25 50 HIS B C 1
ATOM 1448 O O . HIS B 1 50 ? -6.082 15.492 -8.492 1 92.25 50 HIS B O 1
ATOM 1454 N N . VAL B 1 51 ? -3.893 15.43 -7.715 1 83.38 51 VAL B N 1
ATOM 1455 C CA . VAL B 1 51 ? -3.506 16.625 -8.453 1 83.38 51 VAL B CA 1
ATOM 1456 C C . VAL B 1 51 ? -2.555 16.25 -9.586 1 83.38 51 VAL B C 1
ATOM 1458 O O . VAL B 1 51 ? -1.699 15.375 -9.422 1 83.38 51 VAL B O 1
ATOM 1461 N N . ASP B 1 52 ? -3.037 16.219 -10.805 1 63.91 52 ASP B N 1
ATOM 1462 C CA . ASP B 1 52 ? -2.277 15.773 -11.969 1 63.91 52 ASP B CA 1
ATOM 1463 C C . ASP B 1 52 ? -0.975 16.562 -12.102 1 63.91 52 ASP B C 1
ATOM 1465 O O . ASP B 1 52 ? -0.942 17.766 -11.852 1 63.91 52 ASP B O 1
ATOM 1469 N N . ILE B 1 53 ? 0.162 15.93 -12.031 1 55.19 53 ILE B N 1
ATOM 1470 C CA . ILE B 1 53 ? 1.438 16.609 -12.258 1 55.19 53 ILE B CA 1
ATOM 1471 C C . ILE B 1 53 ? 1.567 16.984 -13.734 1 55.19 53 ILE B C 1
ATOM 1473 O O . ILE B 1 53 ? 2.148 18.016 -14.062 1 55.19 53 ILE B O 1
ATOM 1477 N N . ILE B 1 54 ? 1.214 16.094 -14.773 1 49.81 54 ILE B N 1
ATOM 1478 C CA . ILE B 1 54 ? 1.553 16.438 -16.141 1 49.81 54 ILE B CA 1
ATOM 1479 C C . ILE B 1 54 ? 0.361 17.125 -16.812 1 49.81 54 ILE B C 1
ATOM 1481 O O . ILE B 1 54 ? -0.718 16.531 -16.922 1 49.81 54 ILE B O 1
ATOM 1485 N N . PRO B 1 55 ? 0.553 18.375 -17.344 1 42.53 55 PRO B N 1
ATOM 1486 C CA . PRO B 1 55 ? -0.41 19.109 -18.172 1 42.53 55 PRO B CA 1
ATOM 1487 C C . PRO B 1 55 ? -0.817 18.344 -19.438 1 42.53 55 PRO B C 1
ATOM 1489 O O . PRO B 1 55 ? 0.045 17.859 -20.172 1 42.53 55 PRO B O 1
ATOM 1492 N N . GLY B 1 56 ? -2.092 17.891 -19.625 1 43.72 56 GLY B N 1
ATOM 1493 C CA . GLY B 1 56 ? -2.631 17.328 -20.844 1 43.72 56 GLY B CA 1
ATOM 1494 C C . GLY B 1 56 ? -3.312 15.992 -20.656 1 43.72 56 GLY B C 1
ATOM 1495 O O . GLY B 1 56 ? -3.867 15.43 -21.609 1 43.72 56 GLY B O 1
ATOM 1496 N N . ASP B 1 57 ? -2.67 15.078 -19.859 1 46.62 57 ASP B N 1
ATOM 1497 C CA . ASP B 1 57 ? -3.26 13.742 -19.797 1 46.62 57 ASP B CA 1
ATOM 1498 C C . ASP B 1 57 ? -4.645 13.781 -19.156 1 46.62 57 ASP B C 1
ATOM 1500 O O . ASP B 1 57 ? -4.953 14.695 -18.375 1 46.62 57 ASP B O 1
ATOM 1504 N N . ARG B 1 58 ? -5.531 13.195 -19.781 1 45.53 58 ARG B N 1
ATOM 1505 C CA . ARG B 1 58 ? -6.902 13.078 -19.297 1 45.53 58 ARG B CA 1
ATOM 1506 C C . ARG B 1 58 ? -6.93 13.07 -17.766 1 45.53 58 ARG B C 1
ATOM 1508 O O . ARG B 1 58 ? -7.973 13.344 -17.156 1 45.53 58 ARG B O 1
ATOM 1515 N N . ALA B 1 59 ? -5.934 12.508 -17.047 1 50.38 59 ALA B N 1
ATOM 1516 C CA . ALA B 1 59 ? -5.91 12.531 -15.586 1 50.38 59 ALA B CA 1
ATOM 1517 C C . ALA B 1 59 ? -5.688 13.953 -15.07 1 50.38 59 ALA B C 1
ATOM 1519 O O . ALA B 1 59 ? -5.555 14.164 -13.859 1 50.38 59 ALA B O 1
ATOM 1520 N N . ALA B 1 60 ? -5.266 14.914 -15.781 1 54.34 60 ALA B N 1
ATOM 1521 C CA . ALA B 1 60 ? -4.934 16.297 -15.469 1 54.34 60 ALA B CA 1
ATOM 1522 C C . ALA B 1 60 ? -6.043 16.953 -14.656 1 54.34 60 ALA B C 1
ATOM 1524 O O . ALA B 1 60 ? -5.773 17.812 -13.805 1 54.34 60 ALA B O 1
ATOM 1525 N N . ASP B 1 61 ? -7.285 16.484 -14.922 1 68.38 61 ASP B N 1
ATOM 1526 C CA . ASP B 1 61 ? -8.383 17.172 -14.25 1 68.38 61 ASP B CA 1
ATOM 1527 C C . ASP B 1 61 ? -9.102 16.25 -13.273 1 68.38 61 ASP B C 1
ATOM 1529 O O . ASP B 1 61 ? -10.305 16.375 -13.062 1 68.38 61 ASP B O 1
ATOM 1533 N N . CYS B 1 62 ? -8.492 15.258 -12.742 1 83.81 62 CYS B N 1
ATOM 1534 C CA . CYS B 1 62 ? -9.258 14.359 -11.891 1 83.81 62 CYS B CA 1
ATOM 1535 C C . CYS B 1 62 ? -9.648 15.047 -10.586 1 83.81 62 CYS B C 1
ATOM 1537 O O . CYS B 1 62 ? -10.828 15.102 -10.234 1 83.81 62 CYS B O 1
ATOM 1539 N N . ASP B 1 63 ? -8.922 15.773 -9.883 1 88.25 63 ASP B N 1
ATOM 1540 C CA . ASP B 1 63 ? -9.133 16.5 -8.641 1 88.25 63 ASP B CA 1
ATOM 1541 C C . ASP B 1 63 ? -10.07 15.727 -7.707 1 88.25 63 ASP B C 1
ATOM 1543 O O . ASP B 1 63 ? -10.852 16.328 -6.965 1 88.25 63 ASP B O 1
ATOM 1547 N N . ALA B 1 64 ? -10.016 14.406 -7.883 1 93.94 64 ALA B N 1
ATOM 1548 C CA . ALA B 1 64 ? -10.859 13.578 -7.023 1 93.94 64 ALA B CA 1
ATOM 1549 C C . ALA B 1 64 ? -10.141 13.242 -5.715 1 93.94 64 ALA B C 1
ATOM 1551 O O . ALA B 1 64 ? -8.93 13.438 -5.598 1 93.94 64 ALA B O 1
ATOM 1552 N N . ASN B 1 65 ? -11.023 12.844 -4.77 1 95.81 65 ASN B N 1
ATOM 1553 C CA . ASN B 1 65 ? -10.531 12.406 -3.469 1 95.81 65 ASN B CA 1
ATOM 1554 C C . ASN B 1 65 ? -9.648 11.164 -3.594 1 95.81 65 ASN B C 1
ATOM 1556 O O . ASN B 1 65 ? -9.961 10.25 -4.363 1 95.81 65 ASN B O 1
ATOM 1560 N N . MET B 1 66 ? -8.523 11.156 -2.861 1 97.25 66 MET B N 1
ATOM 1561 C CA . MET B 1 66 ? -7.695 9.961 -2.762 1 97.25 66 MET B CA 1
ATOM 1562 C C . MET B 1 66 ? -7.781 9.352 -1.365 1 97.25 66 MET B C 1
ATOM 1564 O O . MET B 1 66 ? -7.438 10.008 -0.378 1 97.25 66 MET B O 1
ATOM 1568 N N . GLU B 1 67 ? -8.172 8.117 -1.378 1 98.25 67 GLU B N 1
ATOM 1569 C CA . GLU B 1 67 ? -8.359 7.387 -0.126 1 98.25 67 GLU B CA 1
ATOM 1570 C C . GLU B 1 67 ? -7.059 6.738 0.339 1 98.25 67 GLU B C 1
ATOM 1572 O O . GLU B 1 67 ? -6.332 6.148 -0.462 1 98.25 67 GLU B O 1
ATOM 1577 N N . PRO B 1 68 ? -6.715 6.977 1.627 1 98.62 68 PRO B N 1
ATOM 1578 C CA . PRO B 1 68 ? -5.594 6.195 2.15 1 98.62 68 PRO B CA 1
ATOM 1579 C C . PRO B 1 68 ? -5.914 4.707 2.268 1 98.62 68 PRO B C 1
ATOM 1581 O O . PRO B 1 68 ? -6.824 4.324 3.004 1 98.62 68 PRO B O 1
ATOM 1584 N N . ILE B 1 69 ? -5.16 3.83 1.618 1 98.38 69 ILE B N 1
ATOM 1585 C CA . ILE B 1 69 ? -5.562 2.428 1.575 1 98.38 69 ILE B CA 1
ATOM 1586 C C . ILE B 1 69 ? -4.508 1.566 2.266 1 98.38 69 ILE B C 1
ATOM 1588 O O . ILE B 1 69 ? -4.766 0.407 2.598 1 98.38 69 ILE B O 1
ATOM 1592 N N . GLY B 1 70 ? -3.326 2.152 2.471 1 97.94 70 GLY B N 1
ATOM 1593 C CA . GLY B 1 70 ? -2.256 1.36 3.057 1 97.94 70 GLY B CA 1
ATOM 1594 C C . GLY B 1 70 ? -1.1 2.201 3.561 1 97.94 70 GLY B C 1
ATOM 1595 O O . GLY B 1 70 ? -1.013 3.393 3.258 1 97.94 70 GLY B O 1
ATOM 1596 N N . VAL B 1 71 ? -0.273 1.565 4.383 1 97.94 71 VAL B N 1
ATOM 1597 C CA . VAL B 1 71 ? 0.964 2.162 4.875 1 97.94 71 VAL B CA 1
ATOM 1598 C C . VAL B 1 71 ? 2.135 1.217 4.613 1 97.94 71 VAL B C 1
ATOM 1600 O O . VAL B 1 71 ? 1.97 -0.005 4.629 1 97.94 71 VAL B O 1
ATOM 1603 N N . TRP B 1 72 ? 3.256 1.812 4.293 1 97.62 72 TRP B N 1
ATOM 1604 C CA . TRP B 1 72 ? 4.465 1.012 4.121 1 97.62 72 TRP B CA 1
ATOM 1605 C C . TRP B 1 72 ? 5.691 1.756 4.641 1 97.62 72 TRP B C 1
ATOM 1607 O O . TRP B 1 72 ? 5.609 2.939 4.977 1 97.62 72 TRP B O 1
ATOM 1617 N N . VAL B 1 73 ? 6.766 1.009 4.828 1 97.06 73 VAL B N 1
ATOM 1618 C CA . VAL B 1 73 ? 8 1.564 5.379 1 97.06 73 VAL B CA 1
ATOM 1619 C C . VAL B 1 73 ? 9.023 1.758 4.262 1 97.06 73 VAL B C 1
ATOM 1621 O O . VAL B 1 73 ? 9.398 0.799 3.582 1 97.06 73 VAL B O 1
ATOM 1624 N N . ARG B 1 74 ? 9.453 2.949 4.141 1 95.38 74 ARG B N 1
ATOM 1625 C CA . ARG B 1 74 ? 10.469 3.285 3.146 1 95.38 74 ARG B CA 1
ATOM 1626 C C . ARG B 1 74 ? 11.852 2.818 3.596 1 95.38 74 ARG B C 1
ATOM 1628 O O . ARG B 1 74 ? 12.023 2.387 4.734 1 95.38 74 ARG B O 1
ATOM 1635 N N . LYS B 1 75 ? 12.766 2.916 2.65 1 91.75 75 LYS B N 1
ATOM 1636 C CA . LYS B 1 75 ? 14.117 2.418 2.898 1 91.75 75 LYS B CA 1
ATOM 1637 C C . LYS B 1 75 ? 14.766 3.139 4.078 1 91.75 75 LYS B C 1
ATOM 1639 O O . LYS B 1 75 ? 15.57 2.555 4.805 1 91.75 75 LYS B O 1
ATOM 1644 N N . ASN B 1 76 ? 14.367 4.348 4.348 1 92.19 76 ASN B N 1
ATOM 1645 C CA . ASN B 1 76 ? 14.945 5.121 5.441 1 92.19 76 ASN B CA 1
ATOM 1646 C C . ASN B 1 76 ? 14.211 4.871 6.758 1 92.19 76 ASN B C 1
ATOM 1648 O O . ASN B 1 76 ? 14.484 5.531 7.762 1 92.19 76 ASN B O 1
ATOM 1652 N N . GLY B 1 77 ? 13.25 3.986 6.727 1 92.5 77 GLY B N 1
ATOM 1653 C CA . GLY B 1 77 ? 12.508 3.645 7.93 1 92.5 77 GLY B CA 1
ATOM 1654 C C . GLY B 1 77 ? 11.273 4.504 8.133 1 92.5 77 GLY B C 1
ATOM 1655 O O . GLY B 1 77 ? 10.508 4.285 9.07 1 92.5 77 GLY B O 1
ATOM 1656 N N . GLU B 1 78 ? 11.086 5.422 7.246 1 93.94 78 GLU B N 1
ATOM 1657 C CA . GLU B 1 78 ? 9.938 6.309 7.371 1 93.94 78 GLU B CA 1
ATOM 1658 C C . GLU B 1 78 ? 8.68 5.664 6.801 1 93.94 78 GLU B C 1
ATOM 1660 O O . GLU B 1 78 ? 8.734 4.965 5.789 1 93.94 78 GLU B O 1
ATOM 1665 N N . TRP B 1 79 ? 7.633 5.977 7.566 1 96.94 79 TRP B N 1
ATOM 1666 C CA . TRP B 1 79 ? 6.352 5.488 7.062 1 96.94 79 TRP B CA 1
ATOM 1667 C C . TRP B 1 79 ? 5.859 6.355 5.91 1 96.94 79 TRP B C 1
ATOM 1669 O O . TRP B 1 79 ? 6.152 7.551 5.852 1 96.94 79 TRP B O 1
ATOM 1679 N N . ALA B 1 80 ? 5.164 5.738 5.016 1 97.44 80 ALA B N 1
ATOM 1680 C CA . ALA B 1 80 ? 4.438 6.43 3.953 1 97.44 80 ALA B CA 1
ATOM 1681 C C . ALA B 1 80 ? 3.025 5.875 3.805 1 97.44 80 ALA B C 1
ATOM 1683 O O . ALA B 1 80 ? 2.779 4.699 4.09 1 97.44 80 ALA B O 1
ATOM 1684 N N . ILE B 1 81 ? 2.145 6.75 3.363 1 98.12 81 ILE B N 1
ATOM 1685 C CA . ILE B 1 81 ? 0.757 6.371 3.119 1 98.12 81 ILE B CA 1
ATOM 1686 C C . ILE B 1 81 ? 0.539 6.148 1.624 1 98.12 81 ILE B C 1
ATOM 1688 O O . ILE B 1 81 ? 0.995 6.945 0.8 1 98.12 81 ILE B O 1
ATOM 1692 N N . ILE B 1 82 ? -0.097 5.078 1.299 1 98.44 82 ILE B N 1
ATOM 1693 C CA . ILE B 1 82 ? -0.526 4.844 -0.075 1 98.44 82 ILE B CA 1
ATOM 1694 C C . ILE B 1 82 ? -1.961 5.332 -0.258 1 98.44 82 ILE B C 1
ATOM 1696 O O . ILE B 1 82 ? -2.865 4.91 0.468 1 98.44 82 ILE B O 1
ATOM 1700 N N . HIS B 1 83 ? -2.09 6.203 -1.238 1 98.12 83 HIS B N 1
ATOM 1701 C CA . HIS B 1 83 ? -3.416 6.723 -1.555 1 98.12 83 HIS B CA 1
ATOM 1702 C C . HIS B 1 83 ? -3.908 6.195 -2.898 1 98.12 83 HIS B C 1
ATOM 1704 O O . HIS B 1 83 ? -3.117 6.02 -3.828 1 98.12 83 HIS B O 1
ATOM 1710 N N . ARG B 1 84 ? -5.207 6.004 -3.01 1 97.62 84 ARG B N 1
ATOM 1711 C CA . ARG B 1 84 ? -5.852 5.609 -4.258 1 97.62 84 ARG B CA 1
ATOM 1712 C C . ARG B 1 84 ? -6.973 6.578 -4.625 1 97.62 84 ARG B C 1
ATOM 1714 O O . ARG B 1 84 ? -7.848 6.863 -3.805 1 97.62 84 ARG B O 1
ATOM 1721 N N . CYS B 1 85 ? -6.852 7.035 -5.836 1 96.19 85 CYS B N 1
ATOM 1722 C CA . CYS B 1 85 ? -7.902 7.926 -6.312 1 96.19 85 CYS B CA 1
ATOM 1723 C C . CYS B 1 85 ? -9.227 7.184 -6.449 1 96.19 85 CYS B C 1
ATOM 1725 O O . CYS B 1 85 ? -9.281 6.105 -7.043 1 96.19 85 CYS B O 1
ATOM 1727 N N . THR B 1 86 ? -10.234 7.793 -5.918 1 95.81 86 THR B N 1
ATOM 1728 C CA . THR B 1 86 ? -11.539 7.141 -5.91 1 95.81 86 THR B CA 1
ATOM 1729 C C . THR B 1 86 ? -12.172 7.176 -7.301 1 95.81 86 THR B C 1
ATOM 1731 O O . THR B 1 86 ? -13.109 6.43 -7.578 1 95.81 86 THR B O 1
ATOM 1734 N N . ARG B 1 87 ? -11.625 8.023 -8.148 1 93.38 87 ARG B N 1
ATOM 1735 C CA . ARG B 1 87 ? -12.211 8.18 -9.477 1 93.38 87 ARG B CA 1
ATOM 1736 C C . ARG B 1 87 ? -11.438 7.355 -10.508 1 93.38 87 ARG B C 1
ATOM 1738 O O . ARG B 1 87 ? -12.031 6.555 -11.234 1 93.38 87 ARG B O 1
ATOM 1745 N N . CYS B 1 88 ? -10.172 7.461 -10.656 1 91.5 88 CYS B N 1
ATOM 1746 C CA . CYS B 1 88 ? -9.422 6.852 -11.75 1 91.5 88 CYS B CA 1
ATOM 1747 C C . CYS B 1 88 ? -8.586 5.68 -11.25 1 91.5 88 CYS B C 1
ATOM 1749 O O . CYS B 1 88 ? -8.008 4.941 -12.047 1 91.5 88 CYS B O 1
ATOM 1751 N N . GLY B 1 89 ? -8.391 5.602 -9.938 1 94 89 GLY B N 1
ATOM 1752 C CA . GLY B 1 89 ? -7.668 4.465 -9.391 1 94 89 GLY B CA 1
ATOM 1753 C C . GLY B 1 89 ? -6.176 4.703 -9.266 1 94 89 GLY B C 1
ATOM 1754 O O . GLY B 1 89 ? -5.441 3.844 -8.766 1 94 89 GLY B O 1
ATOM 1755 N N . HIS B 1 90 ? -5.727 5.902 -9.609 1 92.94 90 HIS B N 1
ATOM 1756 C CA . HIS B 1 90 ? -4.309 6.234 -9.5 1 92.94 90 HIS B CA 1
ATOM 1757 C C . HIS B 1 90 ? -3.807 6.051 -8.07 1 92.94 90 HIS B C 1
ATOM 1759 O O . HIS B 1 90 ? -4.504 6.391 -7.113 1 92.94 90 HIS B O 1
ATOM 1765 N N . LEU B 1 91 ? -2.549 5.566 -8.031 1 95.62 91 LEU B N 1
ATOM 1766 C CA . LEU B 1 91 ? -1.925 5.371 -6.727 1 95.62 91 LEU B CA 1
ATOM 1767 C C . LEU B 1 91 ? -0.802 6.383 -6.504 1 95.62 91 LEU B C 1
ATOM 1769 O O . LEU B 1 91 ? -0.09 6.742 -7.445 1 95.62 91 LEU B O 1
ATOM 1773 N N . SER B 1 92 ? -0.687 6.848 -5.316 1 95.56 92 SER B N 1
ATOM 1774 C CA . SER B 1 92 ? 0.427 7.695 -4.906 1 95.56 92 SER B CA 1
ATOM 1775 C C . SER B 1 92 ? 0.923 7.316 -3.512 1 95.56 92 SER B C 1
ATOM 1777 O O . SER B 1 92 ? 0.204 6.676 -2.744 1 95.56 92 SER B O 1
ATOM 1779 N N . SER B 1 93 ? 2.143 7.605 -3.338 1 96.38 93 SER B N 1
ATOM 1780 C CA . SER B 1 93 ? 2.779 7.363 -2.047 1 96.38 93 SER B CA 1
ATOM 1781 C C . SER B 1 93 ? 3.32 8.656 -1.445 1 96.38 93 SER B C 1
ATOM 1783 O O . SER B 1 93 ? 4.121 9.352 -2.072 1 96.38 93 SER B O 1
ATOM 1785 N N . ASN B 1 94 ? 2.861 8.945 -0.211 1 94.62 94 ASN B N 1
ATOM 1786 C CA . ASN B 1 94 ? 3.299 10.164 0.46 1 94.62 94 ASN B CA 1
ATOM 1787 C C . ASN B 1 94 ? 3.826 9.875 1.862 1 94.62 94 ASN B C 1
ATOM 1789 O O . ASN B 1 94 ? 3.211 9.117 2.617 1 94.62 94 ASN B O 1
ATOM 1793 N N . ARG B 1 95 ? 4.914 10.531 2.156 1 94.75 95 ARG B N 1
ATOM 1794 C CA . ARG B 1 95 ? 5.449 10.406 3.51 1 94.75 95 ARG B CA 1
ATOM 1795 C C . ARG B 1 95 ? 4.449 10.922 4.539 1 94.75 95 ARG B C 1
ATOM 1797 O O . ARG B 1 95 ? 3.74 11.898 4.289 1 94.75 95 ARG B O 1
ATOM 1804 N N . ILE B 1 96 ? 4.492 10.266 5.691 1 95.38 96 ILE B N 1
ATOM 1805 C CA . ILE B 1 96 ? 3.621 10.75 6.758 1 95.38 96 ILE B CA 1
ATOM 1806 C C . ILE B 1 96 ? 4.172 12.062 7.32 1 95.38 96 ILE B C 1
ATOM 1808 O O . ILE B 1 96 ? 5.352 12.375 7.145 1 95.38 96 ILE B O 1
ATOM 1812 N N . ALA B 1 97 ? 3.27 12.82 7.902 1 92.75 97 ALA B N 1
ATOM 1813 C CA . ALA B 1 97 ? 3.643 14.055 8.586 1 92.75 97 ALA B CA 1
ATOM 1814 C C . ALA B 1 97 ? 3.564 13.883 10.102 1 92.75 97 ALA B C 1
ATOM 1816 O O . ALA B 1 97 ? 2.877 12.984 10.602 1 92.75 97 ALA B O 1
ATOM 1817 N N . ALA B 1 98 ? 4.203 14.758 10.789 1 90 98 ALA B N 1
ATOM 1818 C CA . ALA B 1 98 ? 4.316 14.664 12.242 1 90 98 ALA B CA 1
ATOM 1819 C C . ALA B 1 98 ? 2.953 14.836 12.906 1 90 98 ALA B C 1
ATOM 1821 O O . ALA B 1 98 ? 2.695 14.258 13.969 1 90 98 ALA B O 1
ATOM 1822 N N . ASP B 1 99 ? 2.098 15.555 12.281 1 91.56 99 ASP B N 1
ATOM 1823 C CA . ASP B 1 99 ? 0.821 15.867 12.922 1 91.56 99 ASP B CA 1
ATOM 1824 C C . ASP B 1 99 ? -0.289 14.953 12.398 1 91.56 99 ASP B C 1
ATOM 1826 O O . ASP B 1 99 ? -1.466 15.172 12.695 1 91.56 99 ASP B O 1
ATOM 1830 N N . ASP B 1 100 ? 0.079 13.945 11.633 1 93.88 100 ASP B N 1
ATOM 1831 C CA . ASP B 1 100 ? -0.929 13.008 11.141 1 93.88 100 ASP B CA 1
ATOM 1832 C C . ASP B 1 100 ? -1.6 12.266 12.297 1 93.88 100 ASP B C 1
ATOM 1834 O O . ASP B 1 100 ? -0.956 11.961 13.297 1 93.88 100 ASP B O 1
ATOM 1838 N N . ASN B 1 101 ? -2.871 11.961 12.109 1 93.44 101 ASN B N 1
ATOM 1839 C CA . ASN B 1 101 ? -3.611 11.172 13.086 1 93.44 101 ASN B CA 1
ATOM 1840 C C . ASN B 1 101 ? -3.023 9.766 13.227 1 93.44 101 ASN B C 1
ATOM 1842 O O . ASN B 1 101 ? -3.215 8.914 12.352 1 93.44 101 ASN B O 1
ATOM 1846 N N . SER B 1 102 ? -2.4 9.531 14.398 1 92.88 102 SER B N 1
ATOM 1847 C CA . SER B 1 102 ? -1.661 8.289 14.602 1 92.88 102 SER B CA 1
ATOM 1848 C C . SER B 1 102 ? -2.605 7.098 14.719 1 92.88 102 SER B C 1
ATOM 1850 O O . SER B 1 102 ? -2.266 5.988 14.297 1 92.88 102 SER B O 1
ATOM 1852 N N . VAL B 1 103 ? -3.754 7.285 15.273 1 93.12 103 VAL B N 1
ATOM 1853 C CA . VAL B 1 103 ? -4.711 6.191 15.43 1 93.12 103 VAL B CA 1
ATOM 1854 C C . VAL B 1 103 ? -5.199 5.738 14.055 1 93.12 103 VAL B C 1
ATOM 1856 O O . VAL B 1 103 ? -5.273 4.535 13.789 1 93.12 103 VAL B O 1
ATOM 1859 N N . LYS B 1 104 ? -5.457 6.625 13.227 1 95.44 104 LYS B N 1
ATOM 1860 C CA . LYS B 1 104 ? -5.898 6.281 11.875 1 95.44 104 LYS B CA 1
ATOM 1861 C C . LYS B 1 104 ? -4.781 5.609 11.086 1 95.44 104 LYS B C 1
ATOM 1863 O O . LYS B 1 104 ? -5.027 4.656 10.344 1 95.44 104 LYS B O 1
ATOM 1868 N N . LEU B 1 105 ? -3.586 6.125 11.273 1 96.38 105 LEU B N 1
ATOM 1869 C CA . LEU B 1 105 ? -2.438 5.488 10.641 1 96.38 105 LEU B CA 1
ATOM 1870 C C . LEU B 1 105 ? -2.328 4.027 11.055 1 96.38 105 LEU B C 1
ATOM 1872 O O . LEU B 1 105 ? -2.178 3.146 10.203 1 96.38 105 LEU B O 1
ATOM 1876 N N . MET B 1 106 ? -2.486 3.807 12.289 1 94.75 106 MET B N 1
ATOM 1877 C CA . MET B 1 106 ? -2.393 2.449 12.828 1 94.75 106 MET B CA 1
ATOM 1878 C C . MET B 1 106 ? -3.549 1.589 12.328 1 94.75 106 MET B C 1
ATOM 1880 O O . MET B 1 106 ? -3.355 0.421 11.984 1 94.75 106 MET B O 1
ATOM 1884 N N . SER B 1 107 ? -4.672 2.158 12.297 1 94.81 107 SER B N 1
ATOM 1885 C CA . SER B 1 107 ? -5.84 1.432 11.812 1 94.81 107 SER B CA 1
ATOM 1886 C C . SER B 1 107 ? -5.641 0.97 10.367 1 94.81 107 SER B C 1
ATOM 1888 O O . SER B 1 107 ? -5.953 -0.173 10.031 1 94.81 107 SER B O 1
ATOM 1890 N N . ILE B 1 108 ? -5.105 1.797 9.562 1 96.75 108 ILE B N 1
ATOM 1891 C CA . ILE B 1 108 ? -4.84 1.465 8.164 1 96.75 108 ILE B CA 1
ATOM 1892 C C . ILE B 1 108 ? -3.787 0.362 8.086 1 96.75 108 ILE B C 1
ATOM 1894 O O . ILE B 1 108 ? -3.932 -0.588 7.316 1 96.75 108 ILE B O 1
ATOM 1898 N N . ALA B 1 109 ? -2.764 0.462 8.883 1 96.12 109 ALA B N 1
ATOM 1899 C CA . ALA B 1 109 ? -1.692 -0.531 8.898 1 96.12 109 ALA B CA 1
ATOM 1900 C C . ALA B 1 109 ? -2.213 -1.89 9.359 1 96.12 109 ALA B C 1
ATOM 1902 O O . ALA B 1 109 ? -1.754 -2.93 8.883 1 96.12 109 ALA B O 1
ATOM 1903 N N . LEU B 1 110 ? -3.205 -1.913 10.242 1 95.5 110 LEU B N 1
ATOM 1904 C CA . LEU B 1 110 ? -3.699 -3.137 10.859 1 95.5 110 LEU B CA 1
ATOM 1905 C C . LEU B 1 110 ? -4.762 -3.797 9.992 1 95.5 110 LEU B C 1
ATOM 1907 O O . LEU B 1 110 ? -5.066 -4.98 10.164 1 95.5 110 LEU B O 1
ATOM 1911 N N . LYS B 1 111 ? -5.297 -3.113 9.133 1 96.31 111 LYS B N 1
ATOM 1912 C CA . LYS B 1 111 ? -6.496 -3.555 8.422 1 96.31 111 LYS B CA 1
ATOM 1913 C C . LYS B 1 111 ? -6.258 -4.879 7.707 1 96.31 111 LYS B C 1
ATOM 1915 O O . LYS B 1 111 ? -7.055 -5.812 7.832 1 96.31 111 LYS B O 1
ATOM 1920 N N . PRO B 1 112 ? -5.156 -5.043 6.953 1 96.06 112 PRO B N 1
ATOM 1921 C CA . PRO B 1 112 ? -4.953 -6.344 6.316 1 96.06 112 PRO B CA 1
ATOM 1922 C C . PRO B 1 112 ? -4.879 -7.492 7.32 1 96.06 112 PRO B C 1
ATOM 1924 O O . PRO B 1 112 ? -5.398 -8.578 7.062 1 96.06 112 PRO B O 1
ATOM 1927 N N . LEU B 1 113 ? -4.312 -7.246 8.43 1 92.88 113 LEU B N 1
ATOM 1928 C CA . LEU B 1 113 ? -4.121 -8.289 9.43 1 92.88 113 LEU B CA 1
ATOM 1929 C C . LEU B 1 113 ? -5.445 -8.648 10.102 1 92.88 113 LEU B C 1
ATOM 1931 O O . LEU B 1 113 ? -5.605 -9.758 10.609 1 92.88 113 LEU B O 1
ATOM 1935 N N . ALA B 1 114 ? -6.32 -7.695 10.078 1 91.94 114 ALA B N 1
ATOM 1936 C CA . ALA B 1 114 ? -7.641 -7.93 10.656 1 91.94 114 ALA B CA 1
ATOM 1937 C C . ALA B 1 114 ? -8.523 -8.734 9.703 1 91.94 114 ALA B C 1
ATOM 1939 O O . ALA B 1 114 ? -9.547 -9.281 10.109 1 91.94 114 ALA B O 1
ATOM 1940 N N . GLN B 1 115 ? -8.164 -8.812 8.438 1 90.56 115 GLN B N 1
ATOM 1941 C CA . GLN B 1 115 ? -8.93 -9.523 7.422 1 90.56 115 GLN B CA 1
ATOM 1942 C C . GLN B 1 115 ? -8.023 -10.398 6.559 1 90.56 115 GLN B C 1
ATOM 1944 O O . GLN B 1 115 ? -7.969 -10.227 5.34 1 90.56 115 GLN B O 1
ATOM 1949 N N . PRO B 1 116 ? -7.406 -11.375 7.125 1 87.56 116 PRO B N 1
ATOM 1950 C CA . PRO B 1 116 ? -6.504 -12.219 6.332 1 87.56 116 PRO B CA 1
ATOM 1951 C C . PRO B 1 116 ? -7.246 -13.102 5.336 1 87.56 116 PRO B C 1
ATOM 1953 O O . PRO B 1 116 ? -8.352 -13.578 5.625 1 87.56 116 PRO B O 1
ATOM 1956 N N . PRO B 1 117 ? -6.656 -13.273 4.227 1 87.62 117 PRO B N 1
ATOM 1957 C CA . PRO B 1 117 ? -7.324 -14.094 3.213 1 87.62 117 PRO B CA 1
ATOM 1958 C C . PRO B 1 117 ? -7.148 -15.594 3.457 1 87.62 117 PRO B C 1
ATOM 1960 O O . PRO B 1 117 ? -7.688 -16.406 2.707 1 87.62 117 PRO B O 1
ATOM 1963 N N . PHE B 1 118 ? -6.352 -15.984 4.422 1 83.69 118 PHE B N 1
ATOM 1964 C CA . PHE B 1 118 ? -6.105 -17.375 4.766 1 83.69 118 PHE B CA 1
ATOM 1965 C C . PHE B 1 118 ? -6.105 -17.562 6.277 1 83.69 118 PHE B C 1
ATOM 1967 O O . PHE B 1 118 ? -5.914 -16.609 7.027 1 83.69 118 PHE B O 1
ATOM 1974 N N . PRO B 1 119 ? -6.453 -18.797 6.605 1 82.31 119 PRO B N 1
ATOM 1975 C CA . PRO B 1 119 ? -6.414 -19.062 8.047 1 82.31 119 PRO B CA 1
ATOM 1976 C C . PRO B 1 119 ? -5.016 -18.906 8.633 1 82.31 119 PRO B C 1
ATOM 1978 O O . PRO B 1 119 ? -4.035 -19.359 8.031 1 82.31 119 PRO B O 1
ATOM 1981 N N . LEU B 1 120 ? -4.879 -18.234 9.734 1 82 120 LEU B N 1
ATOM 1982 C CA . LEU B 1 120 ? -3.604 -17.969 10.391 1 82 120 LEU B CA 1
ATOM 1983 C C . LEU B 1 120 ? -2.893 -19.266 10.75 1 82 120 LEU B C 1
ATOM 1985 O O . LEU B 1 120 ? -1.661 -19.328 10.758 1 82 120 LEU B O 1
ATOM 1989 N N . GLU B 1 121 ? -3.695 -20.219 10.992 1 81.5 121 GLU B N 1
ATOM 1990 C CA . GLU B 1 121 ? -3.143 -21.531 11.328 1 81.5 121 GLU B CA 1
ATOM 1991 C C . GLU B 1 121 ? -2.229 -22.047 10.227 1 81.5 121 GLU B C 1
ATOM 1993 O O . GLU B 1 121 ? -1.217 -22.688 10.5 1 81.5 121 GLU B O 1
ATOM 1998 N N . ARG B 1 122 ? -2.541 -21.672 9.047 1 77.5 122 ARG B N 1
ATOM 1999 C CA . ARG B 1 122 ? -1.737 -22.109 7.91 1 77.5 122 ARG B CA 1
ATOM 2000 C C . ARG B 1 122 ? -0.354 -21.469 7.938 1 77.5 122 ARG B C 1
ATOM 2002 O O . ARG B 1 122 ? 0.641 -22.109 7.594 1 77.5 122 ARG B O 1
ATOM 2009 N N . ILE B 1 123 ? -0.317 -20.328 8.375 1 78.12 123 ILE B N 1
ATOM 2010 C CA . ILE B 1 123 ? 0.938 -19.578 8.453 1 78.12 123 ILE B CA 1
ATOM 2011 C C . ILE B 1 123 ? 1.832 -20.203 9.531 1 78.12 123 ILE B C 1
ATOM 2013 O O . ILE B 1 123 ? 3.029 -20.406 9.312 1 78.12 123 ILE B O 1
ATOM 2017 N N . ILE B 1 124 ? 1.181 -20.5 10.578 1 77.5 124 ILE B N 1
ATOM 2018 C CA . ILE B 1 124 ? 1.918 -21.062 11.703 1 77.5 124 ILE B CA 1
ATOM 2019 C C . ILE B 1 124 ? 2.512 -22.422 11.289 1 77.5 124 ILE B C 1
ATOM 2021 O O . ILE B 1 124 ? 3.672 -22.703 11.586 1 77.5 124 ILE B O 1
ATOM 2025 N N . GLU B 1 125 ? 1.76 -23.203 10.609 1 81.31 125 GLU B N 1
ATOM 2026 C CA . GLU B 1 125 ? 2.225 -24.5 10.141 1 81.31 125 GLU B CA 1
ATOM 2027 C C . GLU B 1 125 ? 3.414 -24.344 9.195 1 81.31 125 GLU B C 1
ATOM 2029 O O . GLU B 1 125 ? 4.383 -25.109 9.281 1 81.31 125 GLU B O 1
ATOM 2034 N N . LYS B 1 126 ? 3.332 -23.391 8.383 1 79.38 126 LYS B N 1
ATOM 2035 C CA . LYS B 1 126 ? 4.402 -23.172 7.414 1 79.38 126 LYS B CA 1
ATOM 2036 C C . LYS B 1 126 ? 5.676 -22.688 8.109 1 79.38 126 LYS B C 1
ATOM 2038 O O . LYS B 1 126 ? 6.781 -23.094 7.742 1 79.38 126 LYS B O 1
ATOM 2043 N N . LEU B 1 127 ? 5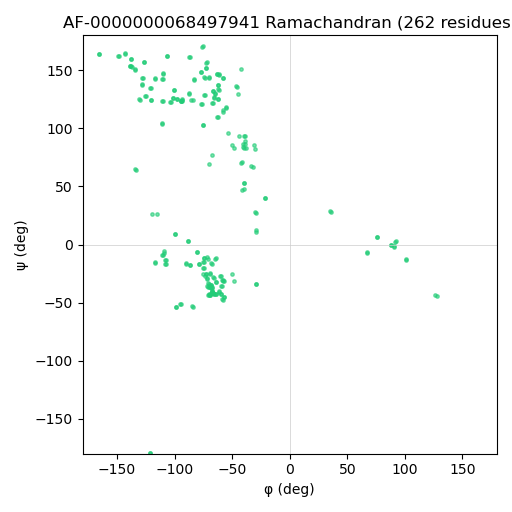.469 -21.906 9.094 1 79.75 127 LEU B N 1
ATOM 2044 C CA . LEU B 1 127 ? 6.613 -21.406 9.844 1 79.75 127 LEU B CA 1
ATOM 2045 C C . LEU B 1 127 ? 7.297 -22.531 10.609 1 79.75 127 LEU B C 1
ATOM 2047 O O . LEU B 1 127 ? 8.523 -22.578 10.695 1 79.75 127 LEU B O 1
ATOM 2051 N N . GLU B 1 128 ? 6.512 -23.391 11.094 1 79.94 128 GLU B N 1
ATOM 2052 C CA . GLU B 1 128 ? 7.039 -24.531 11.852 1 79.94 128 GLU B CA 1
ATOM 2053 C C . GLU B 1 128 ? 7.754 -25.516 10.938 1 79.94 128 GLU B C 1
ATOM 2055 O O . GLU B 1 128 ? 8.773 -26.094 11.32 1 79.94 128 GLU B O 1
ATOM 2060 N N . LYS B 1 129 ? 7.277 -25.672 9.828 1 78.31 129 LYS B N 1
ATOM 2061 C CA . LYS B 1 129 ? 7.918 -26.578 8.875 1 78.31 129 LYS B CA 1
ATOM 2062 C C . LYS B 1 129 ? 9.25 -26.016 8.391 1 78.31 129 LYS B C 1
ATOM 2064 O O . LYS B 1 129 ? 10.219 -26.75 8.211 1 78.31 129 LYS B O 1
ATOM 2069 N N . GLU B 1 130 ? 9.344 -24.781 8.234 1 72.25 130 GLU B N 1
ATOM 2070 C CA . GLU B 1 130 ? 10.578 -24.141 7.785 1 72.25 130 GLU B CA 1
ATOM 2071 C C . GLU B 1 130 ? 11.641 -24.172 8.883 1 72.25 130 GLU B C 1
ATOM 2073 O O . GLU B 1 130 ? 12.844 -24.172 8.586 1 72.25 130 GLU B O 1
ATOM 2078 N N . GLU B 1 131 ? 11.203 -24.156 10.062 1 68.44 131 GLU B N 1
ATOM 2079 C CA . GLU B 1 131 ? 12.141 -24.266 11.18 1 68.44 131 GLU B CA 1
ATOM 2080 C C . GLU B 1 131 ? 12.672 -25.688 11.32 1 68.44 131 GLU B C 1
ATOM 2082 O O . GLU B 1 131 ? 13.781 -25.891 11.82 1 68.44 131 GLU B O 1
ATOM 2087 N N . THR B 1 132 ? 12 -26.625 10.93 1 70.25 132 THR B N 1
ATOM 2088 C CA . THR B 1 132 ? 12.414 -28.016 11.094 1 70.25 132 THR B CA 1
ATOM 2089 C C . THR B 1 132 ? 13.227 -28.484 9.891 1 70.25 132 THR B C 1
ATOM 2091 O O . THR B 1 132 ? 13.93 -29.5 9.961 1 70.25 132 THR B O 1
ATOM 2094 N N . GLU B 1 133 ? 13.219 -27.828 8.773 1 61.84 133 GLU B N 1
ATOM 2095 C CA . GLU B 1 133 ? 14.031 -28.234 7.629 1 61.84 133 GLU B CA 1
ATOM 2096 C C . GLU B 1 133 ? 15.305 -27.406 7.543 1 61.84 133 GLU B C 1
ATOM 2098 O O . GLU B 1 133 ? 16.359 -27.906 7.156 1 61.84 133 GLU B O 1
#

Nearest PDB structures (foldseek):
  8qzv-assembly1_A  TM=6.350E-01  e=1.036E+00  Trichomonas vaginalis
  5zqc-assembly2_B  TM=2.723E-01  e=1.604E+00  Listeria monocytogenes EGD-e
  8qzv-assembly1_A  TM=6.349E-01  e=1.030E+00  Trichomonas vaginalis
  5zqc-assembly2_B  TM=2.722E-01  e=1.596E+00  Listeria monocytogenes EGD-e

Radius of gyration: 22.06 Å; Cα contacts (8 Å, |Δi|>4): 434; chains: 2; bounding box: 30×70×82 Å

InterPro domains:
  IPR024439 RNHCP domain [PF12647] (18-106)

pLDDT: mean 79.38, std 22.22, range [26.81, 98.62]

Foldseek 3Di:
DPPDDDPPPCPPPPLCLPWDQAPPPRDIDGNPQQVGSDDQADLEQRKGFQDDPDPPPPSNPLRAIWHFQAWDADPVRFIWTWTAGPPPGDIDIGTGGRSHDVVNNVCNHCVCVVPDPDDVVVVVVVVVVVVVD/DPPDDPPPPPPPVPLCLPWDQAPPPRDIDGNPQQVGSDDQADLEQRKGFQCDPDPPPPSNPLRAIWHFQAWDADPVRFIWTWTAGPPPGDIDIGTGGRSHDVVNNVCNHCVCVVPDPDDVVVVVVVVVVVVVD

Secondary structure (DSSP, 8-state):
-------------------EE-TTT-PEE-STTSSSS---B-TTT--EE---SSTTSGGGG---EEEEEEEEE-TTS-EEEEEEETTT--EEEEE--TTS-HHHHHHHHHHHHHS-SS-HHHHHHHHHHHHH-/-------------------EE-TTT-PEE-STTSSSS---B-TTT--EE---SSTTSGGGG---EEEEEEEEE-TTS-EEEEEEETTT--EEEEE--TTS-HHHHHHHHHHHHHS-SS-HHHHHHHHHHHHH-

Solvent-accessible surface area (backbone atoms only — not comparable to full-atom values): 15716 Å² total; per-residue (Å²): 138,83,81,76,81,80,78,70,80,70,75,68,76,60,71,48,51,57,60,46,62,34,86,84,81,60,49,78,41,59,37,76,64,32,86,43,61,62,72,70,49,32,42,78,81,48,36,30,64,39,70,46,84,56,90,78,47,85,60,43,71,55,70,30,55,14,44,63,55,27,43,26,60,44,96,86,56,44,51,25,39,30,28,32,25,73,74,83,57,52,58,48,77,42,71,66,47,72,54,38,40,62,64,59,52,49,50,44,43,44,45,38,75,74,51,58,91,57,66,66,67,57,50,54,53,52,52,53,52,58,69,74,100,138,85,82,75,82,80,76,71,80,70,75,64,77,61,73,48,52,57,59,44,64,35,86,84,82,60,48,78,42,58,37,76,64,32,87,42,62,63,72,70,49,32,44,78,82,49,35,31,63,38,70,47,83,59,92,77,49,85,60,42,72,55,70,30,56,14,44,62,53,27,43,27,60,44,97,86,55,45,51,26,39,31,29,32,25,75,76,82,57,53,59,48,77,43,72,66,46,74,54,38,40,61,63,60,52,47,49,43,43,44,45,36,76,76,49,58,89,58,66,65,65,56,49,52,52,52,53,52,52,61,70,73,107

Sequence (266 aa):
MNYKNRKRAYYQENSCMDNFICKNCGCLVVPEGAGTQHRNHCPHCLHSLHVDIIPGDRAADCDANMEPIGVWVRKNGEWAIIHRCTRCGHLSSNRIAADDNSVKLMSIALKPLAQPPFPLERIIEKLEKEETEMNYKNRKRAYYQENSCMDNFICKNCGCLVVPEGAGTQHRNHCPHCLHSLHVDIIPGDRAADCDANMEPIGVWVRKNGEWAIIHRCTRCGHLSSNRIAADDNSVKLMSIALKPLAQPPFPLERIIEKLEKEETE

Organism: Clostridioides difficile (strain 630) (NCBI:txid272563)